Protein AF-A0A2N0ZVF9-F1 (afdb_monomer)

Sequence (257 aa):
MSIKIPLNIAKPTLGALSTGLLLMTMQTTSAQAAGQYYNCANATGCELVSSKHWTSNHTDTKYPVVLVHGANGFNRLFGVLDYFYGIPQALINGGSNVFATKTSAIHNSEFRGEQLLQQVKIISAISGSPKVNLLGHSQGGIDIRYVAAMPTSYCGQPADTEVNGIKYYSFSGVGQITNGLDPSDYLLATTGLAFAGEPNDGLVSSCSSRLGYVIRDNYKMNHLDSVNQVVGLTAWGQPNPKSLYTTQVNRLKNESL

Secondary structure (DSSP, 8-state):
-EEEP----PPPP-------------------PEEEEEEEEETTEEEEEEEEE-S--TT--SS-EEEE--TT--SEETTTEESSTTHHHHHHHTT--EEEE---SSS-HHHHHHHHHHHHHHHHHHH--SEEEEEE-THHHHHT-TT----SSTTPPPS-SEETTEE-EEEEE--S-S-TT-HHHHHHHHHHGGGTT--BSSSSBTGGG--SEEEEEEES--TTGGGTTTTT---TTSPPHHHHHHHHHHHHHHTT-

Foldseek 3Di:
DKDFDPDPDDPDDDDDDDDDDDPDDPPPDPPQAWAWEWEAADLPDTHTPDTGRAPALLLVAPAAEEEFEAAQADQDDPSQAGLLGCQSVLNRNNPHHYYYHDFDNDDDLVRSLVSVSSVQSRSCVVVVNRMHHYDYAHSRLVNVDPPFQDAPDQLHARPAQDDPNDGHEFEAAQALAAAPPAPNSVQLVVQVVVVVPARALSPGGLRRGHGRHYPYSHFNHHRSQLSCPPNNRGHPPGDRNSVVSSVVSSVNRVVND

Nearest PDB structures (foldseek):
  1ex9-assembly1_A  TM=9.779E-01  e=5.489E-23  Pseudomonas aeruginosa
  3w9u-assembly1_A  TM=9.331E-01  e=3.650E-14  Proteus mirabilis HI4320
  2es4-assembly2_B  TM=8.683E-01  e=1.942E-14  Burkholderia glumae
  2es4-assembly1_A  TM=8.813E-01  e=2.203E-14  Burkholderia glumae
  1tah-assembly4_C  TM=8.707E-01  e=4.274E-13  Burkholderia glumae

pLDDT: mean 83.84, std 18.14, range [32.81, 97.94]

Structure (mmCIF, N/CA/C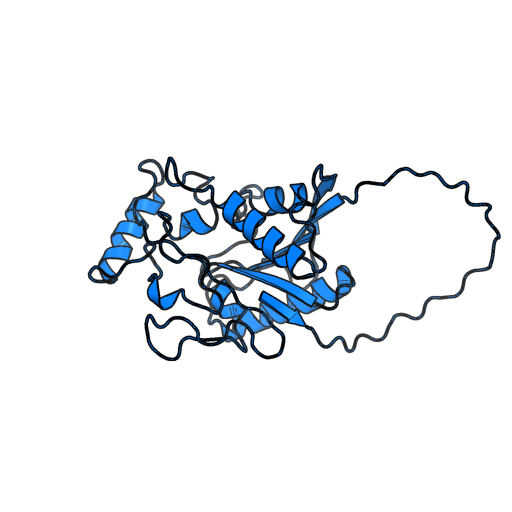/O backbone):
data_AF-A0A2N0ZVF9-F1
#
_entry.id   AF-A0A2N0ZVF9-F1
#
loop_
_atom_site.group_PDB
_atom_site.id
_atom_site.type_symbol
_atom_site.label_atom_id
_atom_site.label_alt_id
_atom_site.label_comp_id
_atom_site.label_asym_id
_atom_site.label_entity_id
_atom_site.label_seq_id
_atom_site.pdbx_PDB_ins_code
_atom_site.Cartn_x
_atom_site.Cartn_y
_atom_site.Cartn_z
_atom_site.occupancy
_atom_site.B_iso_or_equiv
_atom_site.auth_seq_id
_atom_site.auth_comp_id
_atom_site.auth_asym_id
_atom_site.auth_atom_id
_atom_site.pdbx_PDB_model_num
ATOM 1 N N . MET A 1 1 ? -5.974 -7.014 1.041 1.00 50.72 1 MET A N 1
ATOM 2 C CA . MET A 1 1 ? -6.262 -8.423 1.390 1.00 50.72 1 MET A CA 1
ATOM 3 C C . MET A 1 1 ? -6.929 -8.466 2.756 1.00 50.72 1 MET A C 1
ATOM 5 O O . MET A 1 1 ? -6.421 -7.776 3.621 1.00 50.72 1 MET A O 1
ATOM 9 N N . SER A 1 2 ? -8.026 -9.206 2.980 1.00 41.09 2 SER A N 1
ATOM 10 C CA . SER A 1 2 ? -8.667 -9.307 4.315 1.00 41.09 2 SER A CA 1
ATOM 11 C C . SER A 1 2 ? -8.534 -10.718 4.899 1.00 41.09 2 SER A C 1
ATOM 13 O O . SER A 1 2 ? -9.132 -11.650 4.367 1.00 41.09 2 SER A O 1
ATOM 15 N N . ILE A 1 3 ? -7.739 -10.902 5.962 1.00 53.03 3 ILE A N 1
ATOM 16 C CA . ILE A 1 3 ? -7.419 -12.232 6.528 1.00 53.03 3 ILE A CA 1
ATOM 17 C C . ILE A 1 3 ? -8.215 -12.491 7.807 1.00 53.03 3 ILE A C 1
ATOM 19 O O . ILE A 1 3 ? -8.216 -11.656 8.707 1.00 53.03 3 ILE A O 1
ATOM 23 N N . LYS A 1 4 ? -8.843 -13.673 7.923 1.00 41.47 4 LYS A N 1
ATOM 24 C CA . LYS A 1 4 ? -9.446 -14.171 9.173 1.00 41.47 4 LYS A CA 1
ATOM 25 C C . LYS A 1 4 ? -8.395 -14.860 10.038 1.00 41.47 4 LYS A C 1
ATOM 27 O O . LYS A 1 4 ? -7.777 -15.816 9.583 1.00 41.47 4 LYS A O 1
ATOM 32 N N . ILE A 1 5 ? -8.237 -14.424 11.287 1.00 43.72 5 ILE A N 1
ATOM 33 C CA . ILE A 1 5 ? -7.314 -15.058 12.235 1.00 43.72 5 ILE A CA 1
ATOM 34 C C . ILE A 1 5 ? -8.106 -16.022 13.128 1.00 43.72 5 ILE A C 1
ATOM 36 O O . ILE A 1 5 ? -9.089 -15.603 13.747 1.00 43.72 5 ILE A O 1
ATOM 40 N N . PRO A 1 6 ? -7.720 -17.305 13.236 1.00 36.81 6 PRO A N 1
ATOM 41 C CA . PRO A 1 6 ? -8.269 -18.182 14.261 1.00 36.81 6 PRO A CA 1
ATOM 42 C C . PRO A 1 6 ? -7.754 -17.724 15.635 1.00 36.81 6 PRO A C 1
ATOM 44 O O . PRO A 1 6 ? -6.606 -17.969 16.002 1.00 36.81 6 PRO A O 1
ATOM 47 N N . LEU A 1 7 ? -8.591 -17.011 16.387 1.00 40.41 7 LEU A N 1
ATOM 48 C CA . LEU A 1 7 ? -8.297 -16.609 17.761 1.00 40.41 7 LEU A CA 1
ATOM 49 C C . LEU A 1 7 ? -8.709 -17.738 18.717 1.00 40.41 7 LEU A C 1
ATOM 51 O O . LEU A 1 7 ? -9.886 -17.874 19.032 1.00 40.41 7 LEU A O 1
ATOM 55 N N . ASN A 1 8 ? -7.742 -18.510 19.220 1.00 37.88 8 ASN A N 1
ATOM 56 C CA . ASN A 1 8 ? -7.907 -19.319 20.438 1.00 37.88 8 ASN A CA 1
ATOM 57 C C . ASN A 1 8 ? -7.443 -18.504 21.656 1.00 37.88 8 ASN A C 1
ATOM 59 O O . ASN A 1 8 ? -6.546 -18.900 22.395 1.00 37.88 8 ASN A O 1
ATOM 63 N N . ILE A 1 9 ? -8.016 -17.313 21.831 1.00 43.97 9 ILE A N 1
ATOM 64 C CA . ILE A 1 9 ? -7.756 -16.482 23.007 1.00 43.97 9 ILE A CA 1
ATOM 65 C C . ILE A 1 9 ? -8.931 -16.683 23.957 1.00 43.97 9 ILE A C 1
ATOM 67 O O . ILE A 1 9 ? -10.063 -16.309 23.644 1.00 43.97 9 ILE A O 1
ATOM 71 N N . ALA A 1 10 ? -8.667 -17.313 25.102 1.00 36.69 10 ALA A N 1
ATOM 72 C CA . ALA A 1 10 ? -9.618 -17.372 26.201 1.00 36.69 10 ALA A CA 1
ATOM 73 C C . ALA A 1 10 ? -10.034 -15.937 26.547 1.00 36.69 10 ALA A C 1
ATOM 75 O O . ALA A 1 10 ? -9.189 -15.100 26.867 1.00 36.69 10 ALA A O 1
ATOM 76 N N . LYS A 1 11 ? -11.333 -15.639 26.428 1.00 33.41 11 LYS A N 1
ATOM 77 C CA . LYS A 1 11 ? -11.888 -14.350 26.848 1.00 33.41 11 LYS A CA 1
ATOM 78 C C . LYS A 1 11 ? -11.496 -14.132 28.315 1.00 33.41 11 LYS A C 1
ATOM 80 O O . LYS A 1 11 ? -11.824 -15.002 29.124 1.00 33.41 11 LYS A O 1
ATOM 85 N N . PRO A 1 12 ? -10.849 -13.017 28.693 1.00 32.81 12 PRO A N 1
ATOM 86 C CA . PRO A 1 12 ? -10.759 -12.672 30.100 1.00 32.81 12 PRO A CA 1
ATOM 87 C C . PRO A 1 12 ? -12.193 -12.513 30.617 1.00 32.81 12 PRO A C 1
ATOM 89 O O . PRO A 1 12 ? -13.000 -11.768 30.058 1.00 32.81 12 PRO A O 1
ATOM 92 N N . THR A 1 13 ? -12.540 -13.301 31.628 1.00 34.78 13 THR A N 1
ATOM 9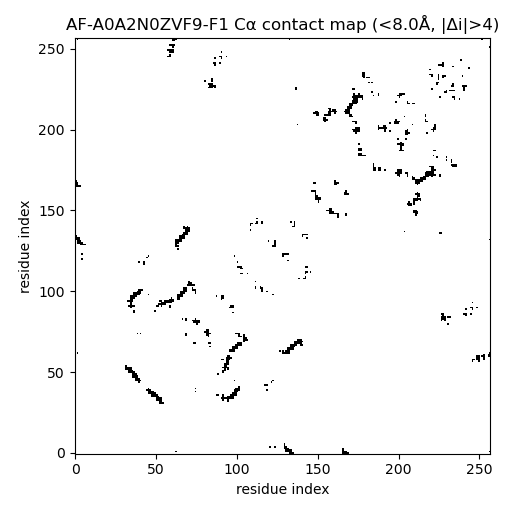3 C CA . THR A 1 13 ? -13.838 -13.255 32.297 1.00 34.78 13 THR A CA 1
ATOM 94 C C . THR A 1 13 ? -14.045 -11.862 32.879 1.00 34.78 13 THR A C 1
ATOM 96 O O . THR A 1 13 ? -13.277 -11.434 33.740 1.00 34.78 13 THR A O 1
ATOM 99 N N . LEU A 1 14 ? -15.077 -11.157 32.402 1.00 37.78 14 LEU A N 1
A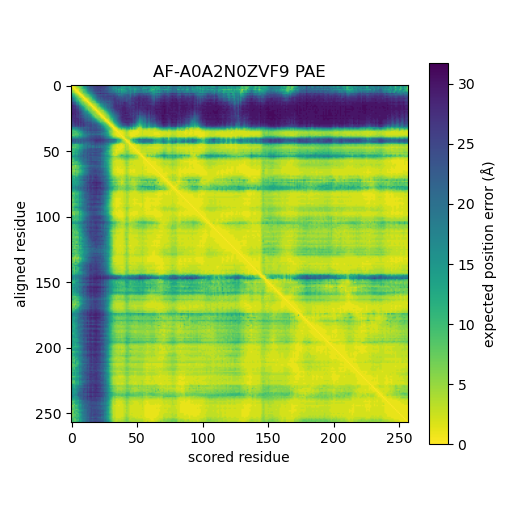TOM 100 C CA . LEU A 1 14 ? -15.564 -9.924 33.016 1.00 37.78 14 LEU A CA 1
ATOM 101 C C . LEU A 1 14 ? -15.922 -10.215 34.480 1.00 37.78 14 LEU A C 1
ATOM 103 O O . LEU A 1 14 ? -16.848 -10.979 34.754 1.00 37.78 14 LEU A O 1
ATOM 107 N N . GLY A 1 15 ? -15.201 -9.592 35.410 1.00 32.91 15 GLY A N 1
ATOM 108 C CA . GLY A 1 15 ? -15.635 -9.487 36.798 1.00 32.91 15 GLY A CA 1
ATOM 109 C C . GLY A 1 15 ? -16.907 -8.645 36.863 1.00 32.91 15 GLY A C 1
ATOM 110 O O . GLY A 1 15 ? -16.940 -7.520 36.368 1.00 32.91 15 GLY A O 1
ATOM 111 N N . ALA A 1 16 ? -17.965 -9.216 37.433 1.00 40.19 16 ALA A N 1
ATOM 112 C CA . ALA A 1 16 ? -19.239 -8.551 37.647 1.00 40.19 16 ALA A CA 1
ATOM 113 C C . ALA A 1 16 ? -19.080 -7.360 38.609 1.00 40.19 16 ALA A C 1
ATOM 115 O O . ALA A 1 16 ? -18.591 -7.530 39.724 1.00 40.19 16 ALA A O 1
ATOM 116 N N . LEU A 1 17 ? -19.548 -6.176 38.203 1.00 34.53 17 LEU A N 1
ATOM 117 C CA . LEU A 1 17 ? -19.750 -5.028 39.087 1.00 34.53 17 LEU A CA 1
ATOM 118 C C . LEU A 1 17 ? -21.174 -4.483 38.903 1.00 34.53 17 LEU A C 1
ATOM 120 O O . LEU A 1 17 ? -21.552 -4.006 37.839 1.00 34.53 17 LEU A O 1
ATOM 124 N N . SER A 1 18 ? -21.936 -4.675 39.981 1.00 33.47 18 SER A N 1
ATOM 125 C CA . SER A 1 18 ? -23.202 -4.079 40.430 1.00 33.47 18 SER A CA 1
ATOM 126 C C . SER A 1 18 ? -24.000 -3.161 39.492 1.00 33.47 18 SER A C 1
ATOM 128 O O . SER A 1 18 ? -23.555 -2.095 39.074 1.00 33.47 18 SER A O 1
ATOM 130 N N . THR A 1 19 ? -25.273 -3.525 39.335 1.00 40.06 19 THR A N 1
ATOM 131 C CA . THR A 1 19 ? -26.395 -2.725 38.833 1.00 40.06 19 THR A CA 1
ATOM 132 C C . THR A 1 19 ? -26.585 -1.412 39.603 1.00 40.06 19 THR A C 1
ATOM 134 O O . THR A 1 19 ? -27.057 -1.421 40.740 1.00 40.06 19 THR A O 1
ATOM 137 N N . GLY A 1 20 ? -26.292 -0.285 38.953 1.00 34.59 20 GLY A N 1
ATOM 138 C CA . GLY A 1 20 ? -26.794 1.043 39.303 1.00 34.59 20 GLY A CA 1
ATOM 139 C C . GLY A 1 20 ? -27.608 1.587 38.130 1.00 34.59 20 GLY A C 1
ATOM 140 O O . GLY A 1 20 ? -27.080 1.749 37.033 1.00 34.59 20 GLY A O 1
ATOM 141 N N . LEU A 1 21 ? -28.905 1.812 38.340 1.00 42.03 21 LEU A N 1
ATOM 142 C CA . LEU A 1 21 ? -29.819 2.346 37.333 1.00 42.03 21 LEU A CA 1
ATOM 143 C C . LEU A 1 21 ? -29.521 3.842 37.129 1.00 42.03 21 LEU A C 1
ATOM 145 O O . LEU A 1 21 ? -30.006 4.685 37.878 1.00 42.03 21 LEU A O 1
ATOM 149 N N . LEU A 1 22 ? -28.685 4.165 36.141 1.00 37.03 22 LEU A N 1
ATOM 150 C CA . LEU A 1 22 ? -28.412 5.539 35.724 1.00 37.03 22 LEU A CA 1
ATOM 151 C C . LEU A 1 22 ? -29.413 5.924 34.624 1.00 37.03 22 LEU A C 1
ATOM 153 O O . LEU A 1 22 ? -29.411 5.325 33.548 1.00 37.03 22 LEU A O 1
ATOM 157 N N . LEU A 1 23 ? -30.273 6.913 34.888 1.00 40.28 23 LEU A N 1
ATOM 158 C CA . LEU A 1 23 ? -31.087 7.562 33.856 1.00 40.28 23 LEU A CA 1
ATOM 159 C C . LEU A 1 23 ? -30.145 8.171 32.802 1.00 40.28 23 LEU A C 1
ATOM 161 O O . LEU A 1 23 ? -29.542 9.218 33.033 1.00 40.28 23 LEU A O 1
ATOM 165 N N . MET A 1 24 ? -30.008 7.514 31.649 1.00 38.66 24 MET A N 1
ATOM 166 C CA . MET A 1 24 ? -29.303 8.068 30.495 1.00 38.66 24 MET A CA 1
ATOM 167 C C . MET A 1 24 ? -30.196 9.107 29.821 1.00 38.66 24 MET A C 1
ATOM 169 O O . MET A 1 24 ? -31.149 8.777 29.116 1.00 38.66 24 MET A O 1
ATOM 173 N N . THR A 1 25 ? -29.874 10.381 30.018 1.00 42.38 25 THR A N 1
ATOM 174 C CA . THR A 1 25 ? -30.289 11.427 29.089 1.00 42.38 25 THR A CA 1
ATOM 175 C C . THR A 1 25 ? -29.654 11.119 27.731 1.00 42.38 25 THR A C 1
ATOM 177 O O . THR A 1 25 ? -28.438 10.972 27.615 1.00 42.38 25 THR A O 1
ATOM 180 N N . MET A 1 26 ? -30.479 10.960 26.692 1.00 43.62 26 MET A N 1
ATOM 181 C CA . MET A 1 26 ? -30.011 10.793 25.316 1.00 43.62 26 MET A CA 1
ATOM 182 C C . MET A 1 26 ? -29.347 12.092 24.847 1.00 43.62 26 MET A C 1
ATOM 184 O O . MET A 1 26 ? -29.992 12.967 24.276 1.00 43.62 26 MET A O 1
ATOM 188 N N . GLN A 1 27 ? -28.048 12.233 25.096 1.00 37.34 27 GLN A N 1
ATOM 189 C CA . GLN A 1 27 ? -27.224 13.210 24.399 1.00 37.34 27 GLN A CA 1
ATOM 190 C C . GLN A 1 27 ? -26.898 12.644 23.016 1.00 37.34 27 GLN A C 1
ATOM 192 O O . GLN A 1 27 ? -26.008 11.815 22.848 1.00 37.34 27 GLN A O 1
ATOM 197 N N . THR A 1 28 ? -27.649 13.082 22.007 1.00 41.12 28 THR A N 1
ATOM 198 C CA . THR A 1 28 ? -27.340 12.856 20.593 1.00 41.12 28 THR A CA 1
ATOM 199 C C . THR A 1 28 ? -26.211 13.791 20.163 1.00 41.12 28 THR A C 1
ATOM 201 O O . THR A 1 28 ? -26.417 14.733 19.401 1.00 41.12 28 THR A O 1
ATOM 204 N N . THR A 1 29 ? -25.004 13.561 20.665 1.00 41.56 29 THR A N 1
ATOM 205 C CA . THR A 1 29 ? -23.789 14.043 20.014 1.00 41.56 29 THR A CA 1
ATOM 206 C C . THR A 1 29 ? -23.117 12.818 19.423 1.00 41.56 29 THR A C 1
ATOM 208 O O . THR A 1 29 ? -22.639 11.933 20.126 1.00 41.56 29 THR A O 1
ATOM 211 N N . SER A 1 30 ? -23.148 12.708 18.097 1.00 45.59 30 SER A N 1
ATOM 212 C CA . SER A 1 30 ? -22.316 11.756 17.373 1.00 45.59 30 SER A CA 1
ATOM 213 C C . SER A 1 30 ? -20.862 12.082 17.711 1.00 45.59 30 SER A C 1
ATOM 215 O O . SER A 1 30 ? -20.288 12.985 17.108 1.00 45.59 30 SER A O 1
ATOM 217 N N . ALA A 1 31 ? -20.278 11.422 18.711 1.00 46.03 31 ALA A N 1
ATOM 218 C CA . ALA A 1 31 ? -18.848 11.501 18.948 1.00 46.03 31 ALA A CA 1
ATOM 219 C C . ALA A 1 31 ? -18.179 10.973 17.676 1.00 46.03 31 ALA A C 1
ATOM 221 O O . ALA A 1 31 ? -18.244 9.774 17.400 1.00 46.03 31 ALA A O 1
ATOM 222 N N . GLN A 1 32 ? -17.623 11.860 16.844 1.00 56.91 32 GLN A N 1
ATOM 223 C CA . GLN A 1 32 ? -16.832 11.426 15.699 1.00 56.91 32 GLN A CA 1
ATOM 224 C C . GLN A 1 32 ? -15.685 10.582 16.254 1.00 56.91 32 GLN A C 1
ATOM 226 O O . GLN A 1 32 ? -14.809 11.107 16.951 1.00 56.91 32 GLN A O 1
ATOM 231 N N . ALA A 1 33 ? -15.728 9.272 15.995 1.00 69.31 33 ALA A N 1
ATOM 232 C CA . ALA A 1 33 ? -14.658 8.361 16.370 1.00 69.31 33 ALA A CA 1
ATOM 233 C C . ALA A 1 33 ? -13.329 8.918 15.836 1.00 69.31 33 ALA A C 1
ATOM 235 O O . ALA A 1 33 ? -13.296 9.574 14.798 1.00 69.31 33 ALA A O 1
ATOM 236 N N . ALA A 1 34 ? -12.227 8.738 16.556 1.00 81.31 34 ALA A N 1
ATOM 237 C CA . ALA A 1 34 ? -10.926 9.141 16.038 1.00 81.31 34 ALA A CA 1
ATOM 238 C C . ALA A 1 34 ? -10.359 8.013 15.172 1.00 81.31 34 ALA A C 1
ATOM 240 O O . ALA A 1 34 ? -10.396 6.854 15.579 1.00 81.31 34 ALA A O 1
ATOM 241 N N . GLY A 1 35 ? -9.815 8.350 14.003 1.00 91.25 35 GLY A N 1
ATOM 242 C CA . GLY A 1 35 ? -8.949 7.442 13.262 1.00 91.25 35 GLY A CA 1
ATOM 243 C C . GLY A 1 35 ? -7.589 7.412 13.951 1.00 91.25 35 GLY A C 1
ATOM 244 O O . GLY A 1 35 ? -7.046 8.466 14.305 1.00 91.25 35 GLY A O 1
ATOM 245 N N . GLN A 1 36 ? -7.047 6.219 14.173 1.00 95.38 36 GLN A N 1
ATOM 246 C CA . GLN A 1 36 ? -5.818 6.030 14.941 1.00 95.38 36 GLN A CA 1
ATOM 247 C C . GLN A 1 36 ? -4.729 5.396 14.082 1.00 95.38 36 GLN A C 1
ATOM 249 O O . GLN A 1 36 ? -4.985 4.449 13.344 1.00 95.38 36 GLN A O 1
ATOM 254 N N . TYR A 1 37 ? -3.505 5.910 14.183 1.00 95.38 37 TYR A N 1
ATOM 255 C CA . TYR A 1 37 ? -2.322 5.347 13.543 1.00 95.38 37 TYR A CA 1
ATOM 256 C C . TYR A 1 37 ? -1.362 4.822 14.604 1.00 95.38 37 TYR A C 1
ATOM 258 O O . TYR A 1 37 ? -0.899 5.578 15.461 1.00 95.38 37 TYR A O 1
ATOM 266 N N . TYR A 1 38 ? -1.032 3.541 14.494 1.00 94.44 38 TYR A N 1
ATOM 267 C CA . TYR A 1 38 ? -0.114 2.834 15.362 1.00 94.44 38 TYR A CA 1
ATOM 268 C C . TYR A 1 38 ? 1.144 2.387 14.622 1.00 94.44 38 TYR A C 1
ATOM 270 O O . TYR A 1 38 ? 1.089 1.913 13.486 1.00 94.44 38 TYR A O 1
ATOM 278 N N . ASN A 1 39 ? 2.274 2.460 15.313 1.00 92.56 39 ASN A N 1
ATOM 279 C CA . ASN A 1 39 ? 3.541 1.897 14.881 1.00 92.56 39 ASN A CA 1
ATOM 280 C C . ASN A 1 39 ? 3.832 0.625 15.688 1.00 92.56 39 ASN A C 1
ATOM 282 O O . ASN A 1 39 ? 4.034 0.685 16.899 1.00 92.56 39 ASN A O 1
ATOM 286 N N . CYS A 1 40 ? 3.854 -0.522 15.015 1.00 89.62 40 CYS A N 1
ATOM 287 C CA . CYS A 1 40 ? 4.187 -1.821 15.587 1.00 89.62 40 CYS A CA 1
ATOM 288 C C . CYS A 1 40 ? 5.629 -2.160 15.183 1.00 89.62 40 CYS A C 1
ATOM 290 O O . CYS A 1 40 ? 5.874 -2.782 14.149 1.00 8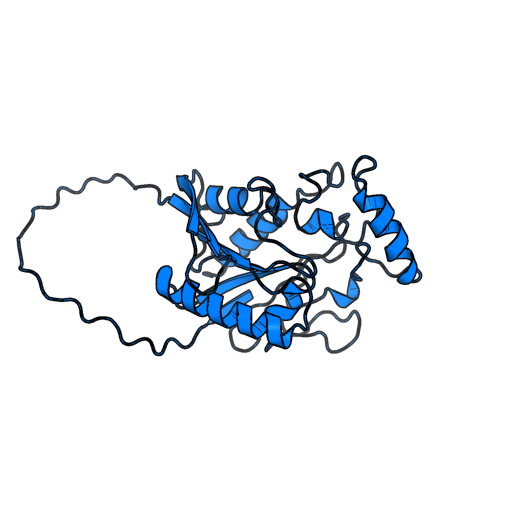9.62 40 CYS A O 1
ATOM 292 N N . ALA A 1 41 ? 6.598 -1.657 15.949 1.00 74.25 41 ALA A N 1
ATOM 293 C CA . ALA A 1 41 ? 8.024 -1.805 15.646 1.00 74.25 41 ALA A CA 1
ATOM 294 C C . ALA A 1 41 ? 8.705 -2.963 16.399 1.00 74.25 41 ALA A C 1
ATOM 296 O O . ALA A 1 41 ? 9.869 -3.260 16.131 1.00 74.25 41 ALA A O 1
ATOM 297 N N . ASN A 1 42 ? 8.015 -3.610 17.342 1.00 58.25 42 ASN A N 1
ATOM 298 C CA . ASN A 1 42 ? 8.577 -4.646 18.204 1.00 58.25 42 ASN A CA 1
ATOM 299 C C . ASN A 1 42 ? 7.549 -5.747 18.525 1.00 58.25 42 ASN A C 1
ATOM 301 O O . ASN A 1 42 ? 6.343 -5.576 18.373 1.00 58.25 42 ASN A O 1
ATOM 305 N N . ALA A 1 43 ? 8.042 -6.904 18.977 1.00 50.12 43 ALA A N 1
ATOM 306 C CA . ALA A 1 43 ? 7.213 -8.053 19.360 1.00 50.12 43 ALA A CA 1
ATOM 307 C C . ALA A 1 43 ? 6.330 -7.792 20.600 1.00 50.12 43 ALA A C 1
ATOM 309 O O . ALA A 1 43 ? 5.492 -8.621 20.944 1.00 50.12 43 ALA A O 1
ATOM 310 N N . THR A 1 44 ? 6.533 -6.662 21.285 1.00 53.25 44 THR A N 1
ATOM 311 C CA . THR A 1 44 ? 5.936 -6.341 22.587 1.00 53.25 44 THR A CA 1
ATOM 312 C C . THR A 1 44 ? 4.800 -5.324 22.527 1.00 53.25 44 THR A C 1
ATOM 314 O O . THR A 1 44 ? 4.138 -5.131 23.544 1.00 53.25 44 THR A O 1
ATOM 317 N N . GLY A 1 45 ? 4.523 -4.685 21.384 1.00 76.69 45 GLY A N 1
ATOM 318 C CA . GLY A 1 45 ? 3.352 -3.816 21.282 1.00 76.69 45 GLY A CA 1
ATOM 319 C C . GLY A 1 45 ? 3.289 -2.921 20.050 1.00 76.69 45 GLY A C 1
ATOM 320 O O . GLY A 1 45 ? 4.190 -2.866 19.218 1.00 76.69 45 GLY A O 1
ATOM 321 N N . CYS A 1 46 ? 2.172 -2.210 19.949 1.00 90.38 46 CYS A N 1
ATOM 322 C CA . CYS A 1 46 ? 1.946 -1.163 18.965 1.00 90.38 46 CYS A CA 1
ATOM 323 C C . CYS A 1 46 ? 1.762 0.160 19.710 1.00 90.38 46 CYS A C 1
ATOM 325 O O . CYS A 1 46 ? 0.929 0.252 20.612 1.00 90.38 46 CYS A O 1
ATOM 327 N N . GLU A 1 47 ? 2.517 1.184 19.330 1.00 90.69 47 GLU A N 1
ATOM 328 C CA . GLU A 1 47 ? 2.465 2.503 19.962 1.00 90.69 47 GLU A CA 1
ATOM 329 C C . GLU A 1 47 ? 1.599 3.453 19.140 1.00 90.69 47 GLU A C 1
ATOM 331 O O . GLU A 1 47 ? 1.718 3.506 17.914 1.00 90.69 47 GLU A O 1
ATOM 336 N N . LEU A 1 48 ? 0.723 4.211 19.803 1.00 91.81 48 LEU A N 1
ATOM 337 C CA . LEU A 1 48 ? -0.089 5.229 19.142 1.00 91.81 48 LEU A CA 1
ATOM 338 C C . LEU A 1 48 ? 0.815 6.381 18.682 1.00 91.81 48 LEU A C 1
ATOM 340 O O . LEU A 1 48 ? 1.410 7.078 19.497 1.00 91.81 48 LEU A O 1
ATOM 344 N N . VAL A 1 49 ? 0.881 6.603 17.372 1.00 91.69 49 VAL A N 1
ATOM 345 C CA . VAL A 1 49 ? 1.657 7.691 16.757 1.00 91.69 49 VAL A CA 1
ATOM 346 C C . VAL A 1 49 ? 0.796 8.926 16.539 1.00 91.69 49 VAL A C 1
ATOM 348 O O . VAL A 1 49 ? 1.260 10.054 16.685 1.00 91.69 49 VAL A O 1
ATOM 351 N N . SER A 1 50 ? -0.455 8.727 16.127 1.00 91.38 50 SER A N 1
ATOM 352 C CA . SER A 1 50 ? -1.379 9.818 15.842 1.00 91.38 50 SER A CA 1
ATOM 353 C C . SER A 1 50 ? -2.815 9.366 16.059 1.00 91.38 50 SER A C 1
ATOM 355 O O . SER A 1 50 ? -3.176 8.239 15.732 1.00 91.38 50 SER A O 1
ATOM 357 N N . SER A 1 51 ? -3.633 10.261 16.596 1.00 93.00 51 SER A N 1
ATOM 358 C CA . SER A 1 51 ? -5.076 10.098 16.721 1.00 93.00 51 SER A CA 1
ATOM 359 C C . SER A 1 51 ? -5.721 11.367 16.197 1.00 93.00 51 SER A C 1
ATOM 361 O O . SER A 1 51 ? -5.308 12.468 16.572 1.00 93.00 51 SER A O 1
ATOM 363 N N . LYS A 1 52 ? -6.695 11.232 15.301 1.00 90.62 52 LYS A N 1
ATOM 364 C CA 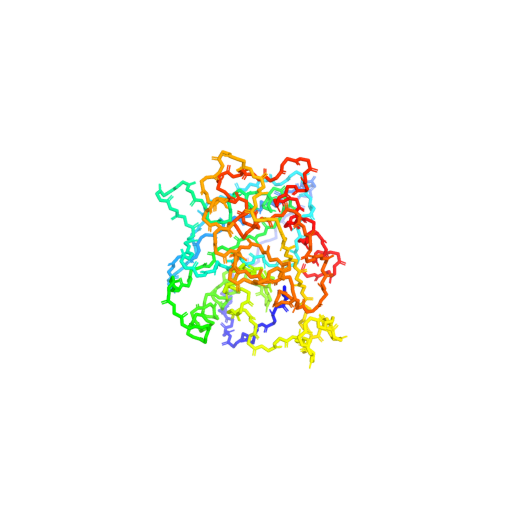. LYS A 1 52 ? -7.341 12.381 14.677 1.00 90.62 52 LYS A CA 1
ATOM 365 C C . LY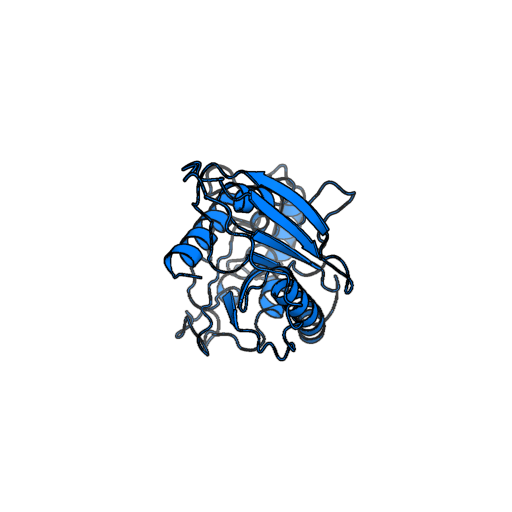S A 1 52 ? -8.831 12.146 14.518 1.00 90.62 52 LYS A C 1
ATOM 367 O O . LYS A 1 52 ? -9.247 11.143 13.946 1.00 90.62 52 LYS A O 1
ATOM 372 N N . HIS A 1 53 ? -9.632 13.103 14.980 1.00 89.38 53 HIS A N 1
ATOM 373 C CA . HIS A 1 53 ? -11.046 13.151 14.627 1.00 89.38 53 HIS A CA 1
ATOM 374 C C . HIS A 1 53 ? -11.163 13.334 13.117 1.00 89.38 53 HIS A C 1
ATOM 376 O O . HIS A 1 53 ? -10.627 14.293 12.550 1.00 89.38 53 HIS A O 1
ATOM 382 N N . TRP A 1 54 ? -11.811 12.380 12.461 1.00 83.44 54 TRP A N 1
ATOM 383 C CA . TRP A 1 54 ? -11.994 12.419 11.023 1.00 83.44 54 TRP A CA 1
ATOM 384 C C . TRP A 1 54 ? -13.199 13.281 10.659 1.00 83.44 54 TRP A C 1
ATOM 386 O O . TRP A 1 54 ? -14.197 13.347 11.373 1.00 83.44 54 TRP A O 1
ATOM 396 N N . THR A 1 55 ? -13.092 13.961 9.523 1.00 78.62 55 THR A N 1
ATOM 397 C CA . THR A 1 55 ? -14.153 14.818 8.970 1.00 78.62 55 THR A CA 1
ATOM 398 C C . THR A 1 55 ? -14.969 14.101 7.896 1.00 78.62 55 THR A C 1
ATOM 400 O O . THR A 1 55 ? -15.964 14.629 7.409 1.00 78.62 55 THR A O 1
ATOM 403 N N . SER A 1 56 ? -14.545 12.895 7.519 1.00 86.56 56 SER A N 1
ATOM 404 C CA . SER A 1 56 ? -15.194 12.017 6.556 1.00 86.56 56 SER A CA 1
ATOM 405 C C . SER A 1 56 ? -14.982 10.566 6.967 1.00 86.56 56 SER A C 1
ATOM 407 O O . SER A 1 56 ? -13.926 10.234 7.492 1.00 86.56 56 SER A O 1
ATOM 409 N N . ASN A 1 57 ? -15.952 9.700 6.678 1.00 92.44 57 ASN A N 1
ATOM 410 C CA . ASN A 1 57 ? -15.837 8.256 6.879 1.00 92.44 57 ASN A CA 1
ATOM 411 C C . ASN A 1 57 ? -15.311 7.536 5.620 1.00 92.44 57 ASN A C 1
ATOM 413 O O . ASN A 1 57 ? -15.563 6.346 5.436 1.00 92.44 57 ASN A O 1
ATOM 417 N N . HIS A 1 58 ? -14.663 8.247 4.691 1.00 95.62 58 HIS A N 1
ATOM 418 C CA . HIS A 1 58 ? -14.287 7.716 3.376 1.00 95.62 58 HIS A CA 1
ATOM 419 C C . HIS A 1 58 ? -13.460 6.422 3.446 1.00 95.62 58 HIS A C 1
ATOM 421 O O . HIS A 1 58 ? -13.617 5.554 2.592 1.00 95.62 58 HIS A O 1
ATOM 427 N N . THR A 1 59 ? -12.631 6.257 4.470 1.00 96.75 59 THR A N 1
ATOM 428 C CA . THR A 1 59 ? -11.768 5.086 4.669 1.00 96.75 59 THR A CA 1
ATOM 429 C C . THR A 1 59 ? -12.099 4.325 5.960 1.00 96.75 59 THR A C 1
ATOM 431 O O . THR A 1 59 ? -11.310 3.496 6.405 1.00 96.75 59 THR A O 1
ATOM 434 N N . ASP A 1 60 ? -13.264 4.572 6.559 1.00 95.62 60 ASP A N 1
ATOM 435 C CA . ASP A 1 60 ? -13.768 3.881 7.752 1.00 95.62 60 ASP A CA 1
ATOM 436 C C . ASP A 1 60 ? -14.159 2.429 7.423 1.00 95.62 60 ASP A C 1
ATOM 438 O O . ASP A 1 60 ? -15.292 2.141 7.027 1.00 95.62 60 ASP A O 1
ATOM 442 N N . THR A 1 61 ? -13.176 1.529 7.477 1.00 95.75 61 THR A N 1
ATOM 443 C CA . THR A 1 61 ? -13.320 0.092 7.215 1.00 95.75 61 THR A CA 1
ATOM 444 C C . THR A 1 61 ? -13.742 -0.671 8.462 1.00 95.75 61 THR A C 1
ATOM 446 O O . THR A 1 61 ? -13.385 -0.320 9.585 1.00 95.75 61 THR A O 1
ATOM 449 N N . LYS A 1 62 ? -14.435 -1.796 8.264 1.00 95.69 62 LYS A N 1
ATOM 450 C CA . LYS A 1 62 ? -14.855 -2.688 9.355 1.00 95.69 62 LYS A CA 1
ATOM 451 C C . LYS A 1 62 ? -13.660 -3.309 10.080 1.00 95.69 62 LYS A C 1
ATOM 453 O O . LYS A 1 62 ? -13.705 -3.522 11.293 1.00 95.69 62 LYS A O 1
ATOM 458 N N . TYR A 1 63 ? -12.610 -3.643 9.336 1.00 96.06 63 TYR A N 1
ATOM 459 C CA . TYR A 1 63 ? -11.377 -4.218 9.853 1.00 96.06 63 TYR A CA 1
ATOM 460 C C . TYR A 1 63 ? -10.222 -3.211 9.750 1.00 96.06 63 TYR A C 1
ATOM 462 O O . TYR A 1 63 ? -10.167 -2.425 8.796 1.00 96.06 63 TYR A O 1
ATOM 470 N N . PRO A 1 64 ? -9.278 -3.212 10.711 1.00 96.69 64 PRO A N 1
ATOM 471 C CA . PRO A 1 64 ? -8.157 -2.282 10.704 1.00 96.69 64 PRO A CA 1
ATOM 472 C C . PRO A 1 64 ? -7.263 -2.497 9.482 1.00 96.69 64 PRO A C 1
ATOM 474 O O . PRO A 1 64 ? -7.084 -3.622 9.008 1.00 96.69 64 PRO A O 1
ATOM 477 N N . VAL A 1 65 ? -6.676 -1.409 8.994 1.00 97.69 65 VAL A N 1
ATOM 478 C CA . VAL A 1 65 ? -5.713 -1.411 7.893 1.00 97.69 65 VAL A CA 1
ATOM 479 C C . VAL A 1 65 ? -4.317 -1.663 8.451 1.00 97.69 65 VAL A C 1
ATOM 481 O O . VAL A 1 65 ? -3.878 -0.986 9.375 1.00 97.69 65 VAL A O 1
ATOM 484 N N . VAL A 1 66 ? -3.598 -2.625 7.883 1.00 96.25 66 VAL A N 1
ATOM 485 C CA . VAL A 1 66 ? -2.249 -3.011 8.302 1.00 96.25 66 VAL A CA 1
ATOM 486 C C . VAL A 1 66 ? -1.291 -2.826 7.128 1.00 96.25 66 VAL A C 1
ATOM 488 O O . VAL A 1 66 ? -1.434 -3.470 6.089 1.00 96.25 66 VAL A O 1
ATOM 491 N N . LEU A 1 67 ? -0.329 -1.922 7.292 1.00 96.88 67 LEU A N 1
ATOM 492 C CA . LEU A 1 67 ? 0.674 -1.561 6.298 1.00 96.88 67 LEU A CA 1
ATOM 493 C C . LEU A 1 67 ? 1.944 -2.393 6.501 1.00 96.88 67 LEU A C 1
ATOM 495 O O . LEU A 1 67 ? 2.518 -2.409 7.595 1.00 96.88 67 LEU A O 1
ATOM 499 N N . VAL A 1 68 ? 2.396 -3.049 5.432 1.00 94.44 68 VAL A N 1
ATOM 500 C CA . VAL A 1 68 ? 3.534 -3.979 5.447 1.00 94.44 68 VAL A CA 1
ATOM 501 C C . VAL A 1 68 ? 4.601 -3.504 4.462 1.00 94.44 68 VAL A C 1
ATOM 503 O O . VAL A 1 68 ? 4.386 -3.491 3.248 1.00 94.44 68 VAL A O 1
ATOM 506 N N . HIS A 1 69 ? 5.753 -3.079 4.981 1.00 94.62 69 HIS A N 1
ATOM 507 C CA . HIS A 1 69 ? 6.843 -2.537 4.167 1.00 94.62 69 HIS A CA 1
ATOM 508 C C . HIS A 1 69 ? 7.601 -3.625 3.383 1.00 94.62 69 HIS A C 1
ATOM 510 O O . HIS A 1 69 ? 7.600 -4.801 3.744 1.00 94.62 69 HIS A O 1
ATOM 516 N N . GLY A 1 70 ? 8.333 -3.215 2.347 1.00 92.00 70 GLY A N 1
ATOM 517 C CA . GLY A 1 70 ? 9.154 -4.093 1.509 1.00 92.00 70 GLY A CA 1
ATOM 518 C C . GLY A 1 70 ? 10.547 -4.419 2.055 1.00 92.00 70 GLY A C 1
ATOM 519 O O . GLY A 1 70 ? 10.828 -4.271 3.254 1.00 92.00 70 GLY A O 1
ATOM 520 N N . ALA A 1 71 ? 11.425 -4.859 1.151 1.00 89.75 71 ALA A N 1
ATOM 521 C CA . ALA A 1 71 ? 12.857 -5.006 1.400 1.00 89.75 71 ALA A CA 1
ATOM 522 C C . ALA A 1 71 ? 13.470 -3.647 1.776 1.00 89.75 71 ALA A C 1
ATOM 524 O O . ALA A 1 71 ? 13.002 -2.603 1.320 1.00 89.75 71 ALA A O 1
ATOM 525 N N . ASN A 1 72 ? 14.477 -3.651 2.651 1.00 88.81 72 ASN A N 1
ATOM 526 C CA . ASN A 1 72 ? 15.078 -2.451 3.253 1.00 88.81 72 ASN A CA 1
ATOM 527 C C . ASN A 1 72 ? 14.074 -1.521 3.959 1.00 88.81 72 ASN A C 1
ATOM 529 O O . ASN A 1 72 ? 14.381 -0.367 4.256 1.00 88.81 72 ASN A O 1
ATOM 533 N N . GLY A 1 73 ? 12.861 -2.005 4.231 1.00 83.50 73 GLY A N 1
ATOM 534 C CA . GLY A 1 73 ? 11.807 -1.172 4.775 1.00 83.50 73 GLY A CA 1
ATOM 535 C C . GLY A 1 73 ? 12.002 -0.849 6.251 1.00 83.50 73 GLY A C 1
ATOM 536 O O . GLY A 1 73 ? 12.719 -1.514 7.004 1.00 83.50 73 GLY A O 1
ATOM 537 N N . PHE A 1 74 ? 11.333 0.212 6.664 1.00 87.94 74 PHE A N 1
ATOM 538 C CA . PHE A 1 74 ? 11.340 0.785 8.000 1.00 87.94 74 PHE A CA 1
ATOM 539 C C . PHE A 1 74 ? 9.921 1.236 8.335 1.00 87.94 74 PHE A C 1
ATOM 541 O O . PHE A 1 74 ? 9.078 1.308 7.451 1.00 87.94 74 PHE A O 1
ATOM 548 N N . ASN A 1 75 ? 9.642 1.538 9.601 1.00 83.31 75 ASN A N 1
ATOM 549 C CA . ASN A 1 75 ? 8.368 2.178 9.940 1.00 83.31 75 ASN A CA 1
ATOM 550 C C . ASN A 1 75 ? 8.546 3.691 9.870 1.00 83.31 75 ASN A C 1
ATOM 552 O O . ASN A 1 75 ? 7.802 4.376 9.174 1.00 83.31 75 ASN A O 1
ATOM 556 N N . ARG A 1 76 ? 9.604 4.185 10.521 1.00 84.62 76 ARG A N 1
ATOM 557 C CA . ARG A 1 76 ? 9.950 5.599 10.587 1.00 84.62 76 ARG A CA 1
ATOM 558 C C . ARG A 1 76 ? 11.462 5.788 10.695 1.00 84.62 76 ARG A C 1
ATOM 560 O O . ARG A 1 76 ? 12.097 5.151 11.532 1.00 84.62 76 ARG A O 1
ATOM 567 N N . LEU A 1 77 ? 12.025 6.657 9.862 1.00 83.62 77 LEU A N 1
ATOM 568 C CA . LEU A 1 77 ? 13.438 7.029 9.853 1.00 83.62 77 LEU A CA 1
ATOM 569 C C . LEU A 1 77 ? 13.623 8.395 10.532 1.00 83.62 77 LEU A C 1
ATOM 571 O O . LEU A 1 77 ? 12.823 9.311 10.326 1.00 83.62 77 LEU A O 1
ATOM 575 N N . PHE A 1 78 ? 14.647 8.510 11.385 1.00 80.25 78 PHE A N 1
ATOM 576 C CA . PHE A 1 78 ? 14.969 9.718 12.169 1.00 80.25 78 PHE A CA 1
ATOM 577 C C . PHE A 1 78 ? 13.790 10.311 12.968 1.00 80.25 78 PHE A C 1
ATOM 579 O O . PHE A 1 78 ? 13.752 11.505 13.238 1.00 80.25 78 PHE A O 1
ATOM 586 N N . GLY A 1 79 ? 12.791 9.493 13.319 1.00 76.81 79 GLY A N 1
ATOM 587 C CA . GLY A 1 79 ? 11.604 9.941 14.057 1.00 76.81 79 GLY A CA 1
ATOM 588 C C . GLY A 1 79 ? 10.608 10.793 13.256 1.00 76.81 79 GLY A C 1
ATOM 589 O O . GLY A 1 79 ? 9.571 11.160 13.807 1.00 76.81 79 GLY A O 1
ATOM 590 N N . VAL A 1 80 ? 10.859 11.069 11.972 1.00 78.75 80 VAL A N 1
ATOM 591 C CA . VAL A 1 80 ? 10.047 12.015 11.179 1.00 78.75 80 VAL A CA 1
ATOM 592 C C . VAL A 1 80 ? 9.601 11.484 9.819 1.00 78.75 80 VAL A C 1
ATOM 594 O O . VAL A 1 80 ? 8.574 11.924 9.308 1.00 78.75 80 VAL A O 1
ATOM 597 N N . LEU A 1 81 ? 10.335 10.537 9.230 1.00 85.25 81 LEU A N 1
ATOM 598 C CA . LEU A 1 81 ? 10.082 10.078 7.866 1.00 85.25 81 LEU A CA 1
ATOM 599 C C . LEU A 1 81 ? 9.461 8.681 7.864 1.00 85.25 81 LEU A C 1
ATOM 601 O O . LEU A 1 81 ? 10.157 7.691 8.074 1.00 85.25 81 LEU A O 1
ATOM 605 N N . ASP A 1 82 ? 8.154 8.598 7.623 1.00 91.81 82 ASP A N 1
ATOM 606 C CA . ASP A 1 82 ? 7.447 7.320 7.479 1.00 91.81 82 ASP A CA 1
ATOM 607 C C . ASP A 1 82 ? 7.789 6.644 6.140 1.00 91.81 82 ASP A C 1
ATOM 609 O O . ASP A 1 82 ? 7.921 7.323 5.123 1.00 91.81 82 ASP A O 1
ATOM 613 N N . TYR A 1 83 ? 7.890 5.309 6.118 1.00 94.00 83 TYR A N 1
ATOM 614 C CA . TYR A 1 83 ? 8.092 4.551 4.869 1.00 94.00 83 TYR A CA 1
ATOM 615 C C . TYR A 1 83 ? 6.932 4.760 3.896 1.00 94.00 83 TYR A C 1
ATOM 617 O O . TYR A 1 83 ? 7.143 5.146 2.751 1.00 94.00 83 TYR A O 1
ATOM 625 N N . PHE A 1 84 ? 5.706 4.583 4.394 1.00 96.25 84 PHE A N 1
ATOM 626 C CA . PHE A 1 84 ? 4.474 4.969 3.713 1.00 96.25 84 PHE A CA 1
ATOM 627 C C . PHE A 1 84 ? 4.229 6.468 3.936 1.00 96.25 84 PHE A C 1
ATOM 629 O O . PHE A 1 84 ? 3.453 6.861 4.808 1.00 96.25 84 PHE A O 1
ATOM 636 N N . TYR A 1 85 ? 4.929 7.323 3.195 1.00 96.44 85 TYR A N 1
ATOM 637 C CA . TYR A 1 85 ? 5.039 8.744 3.518 1.00 96.44 85 TYR A CA 1
ATOM 638 C C . TYR A 1 85 ? 3.693 9.484 3.417 1.00 96.44 85 TYR A C 1
ATOM 640 O O . TYR A 1 85 ? 3.143 9.693 2.335 1.00 96.44 85 TYR A O 1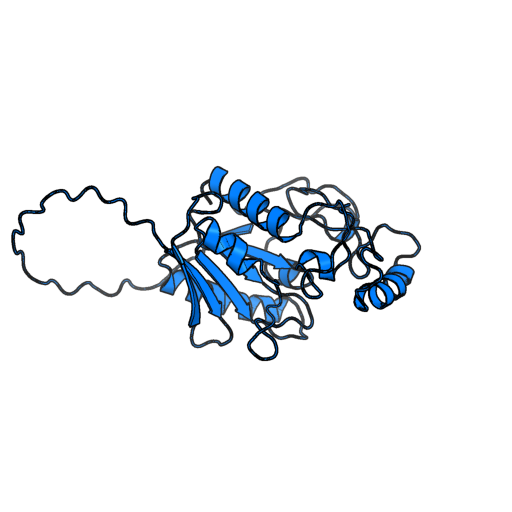
ATOM 648 N N . GLY A 1 86 ? 3.129 9.895 4.558 1.00 95.69 86 GLY A N 1
ATOM 649 C CA . GLY A 1 86 ? 1.855 10.627 4.620 1.00 95.69 86 GLY A CA 1
ATOM 650 C C . GLY A 1 86 ? 0.601 9.789 4.322 1.00 95.69 86 GLY A C 1
ATOM 651 O O . GLY A 1 86 ? -0.510 10.323 4.357 1.00 95.69 86 GLY A O 1
ATOM 652 N N . ILE A 1 87 ? 0.753 8.496 4.021 1.00 97.25 87 ILE A N 1
ATOM 653 C CA . ILE A 1 87 ? -0.354 7.578 3.722 1.00 97.25 87 ILE A CA 1
ATOM 654 C C . ILE A 1 87 ? -1.144 7.219 4.993 1.00 97.25 87 ILE A C 1
ATOM 656 O O . ILE A 1 87 ? -2.366 7.374 4.954 1.00 97.25 87 ILE A O 1
ATOM 660 N N . PRO A 1 88 ? -0.529 6.820 6.133 1.00 96.25 88 PRO A N 1
ATOM 661 C CA . PRO A 1 88 ? -1.276 6.569 7.366 1.00 96.25 88 PRO A CA 1
ATOM 662 C C . PRO A 1 88 ? -2.133 7.768 7.771 1.00 96.25 88 PRO A C 1
ATOM 664 O O . PRO A 1 88 ? -3.298 7.613 8.115 1.00 96.25 88 PRO A O 1
ATOM 667 N N . GLN A 1 89 ? -1.585 8.979 7.644 1.00 95.12 89 GLN A N 1
ATOM 668 C CA . GLN A 1 89 ? -2.280 10.221 7.966 1.00 95.12 89 GLN A CA 1
ATOM 669 C C . GLN A 1 89 ? -3.478 10.456 7.034 1.00 95.12 89 GLN A C 1
ATOM 671 O O . GLN A 1 89 ? -4.537 10.880 7.492 1.00 95.12 89 GLN A O 1
ATOM 676 N N . ALA A 1 90 ? -3.347 10.157 5.738 1.00 95.88 90 ALA A N 1
ATOM 677 C CA . ALA A 1 90 ? -4.463 10.240 4.796 1.00 95.88 90 ALA A CA 1
ATOM 678 C C . ALA A 1 90 ? -5.583 9.236 5.126 1.00 95.88 90 ALA A C 1
ATOM 680 O O . ALA A 1 90 ? -6.757 9.580 5.017 1.00 95.88 90 ALA A O 1
ATOM 681 N N . LEU A 1 91 ? -5.227 8.031 5.575 1.00 97.06 91 LEU A N 1
ATOM 682 C CA . LEU A 1 91 ? -6.180 6.989 5.957 1.00 97.06 91 LEU A CA 1
ATOM 683 C C . LEU A 1 91 ? -6.896 7.292 7.283 1.00 97.06 91 LEU A C 1
ATOM 685 O O . LEU A 1 91 ? -8.114 7.157 7.358 1.00 97.06 91 LEU A O 1
ATOM 689 N N . ILE A 1 92 ? -6.194 7.764 8.318 1.00 96.19 92 ILE A N 1
ATOM 690 C CA . ILE A 1 92 ? -6.863 8.135 9.580 1.00 96.19 92 ILE A CA 1
ATOM 691 C C . ILE A 1 92 ? -7.748 9.378 9.415 1.00 96.19 92 ILE A C 1
ATOM 693 O O . ILE A 1 92 ? -8.763 9.493 10.093 1.00 96.19 92 ILE A O 1
ATOM 697 N N . ASN A 1 93 ? -7.428 10.281 8.474 1.00 94.69 93 ASN A N 1
ATOM 698 C CA . ASN A 1 93 ? -8.286 11.428 8.143 1.00 94.69 93 ASN A CA 1
ATOM 699 C C . ASN A 1 93 ? -9.655 11.012 7.583 1.00 94.69 93 ASN A C 1
ATOM 701 O O . ASN A 1 93 ? -10.600 11.793 7.685 1.00 94.69 93 ASN A O 1
ATOM 705 N N . GLY A 1 94 ? -9.745 9.831 6.963 1.00 94.44 94 GLY A N 1
ATOM 706 C CA . GLY A 1 94 ? -10.990 9.256 6.452 1.00 94.44 94 GLY A CA 1
ATOM 707 C C . GLY A 1 94 ? -11.620 8.211 7.382 1.00 94.44 94 GLY A C 1
ATOM 708 O O . GLY A 1 94 ? -12.604 7.585 6.992 1.00 94.44 94 GLY A O 1
ATOM 709 N N . GLY A 1 95 ? -11.056 8.012 8.578 1.00 94.38 95 GLY A N 1
ATOM 710 C CA . GLY A 1 95 ? -11.635 7.202 9.650 1.00 94.38 95 GLY A CA 1
ATOM 711 C C . GLY A 1 95 ? -11.053 5.811 9.865 1.00 94.38 95 GLY A C 1
ATOM 712 O O . GLY A 1 95 ? -11.531 5.094 10.735 1.00 94.38 95 GLY A O 1
ATOM 713 N N . SER A 1 96 ? -9.996 5.424 9.149 1.00 95.38 96 SER A N 1
ATOM 714 C CA . SER A 1 96 ? -9.369 4.117 9.374 1.00 95.38 96 SER A CA 1
ATOM 715 C C . SER A 1 96 ? -8.626 4.048 10.711 1.00 95.38 96 SER A C 1
ATOM 717 O O . SER A 1 96 ? -7.947 4.998 11.101 1.00 95.38 96 SER A O 1
ATOM 719 N N . ASN A 1 97 ? -8.624 2.865 11.326 1.00 96.31 97 ASN A N 1
ATOM 720 C CA . ASN A 1 97 ? -7.570 2.459 12.256 1.00 96.31 97 ASN A CA 1
ATOM 721 C C . ASN A 1 97 ? -6.441 1.792 11.469 1.00 96.31 97 ASN A C 1
ATOM 723 O O . ASN A 1 97 ? -6.677 0.825 10.743 1.00 96.31 97 ASN A O 1
ATOM 727 N N . VAL A 1 98 ? -5.228 2.323 11.590 1.00 97.38 98 VAL A N 1
ATOM 728 C CA . VAL A 1 98 ? -4.070 1.980 10.763 1.00 97.38 98 VAL A CA 1
ATOM 729 C C . VAL A 1 98 ? -2.925 1.493 11.640 1.00 97.38 98 VAL A C 1
ATOM 731 O O . VAL A 1 98 ? -2.568 2.143 12.616 1.00 97.38 98 VAL A O 1
ATOM 734 N N . PHE A 1 99 ? -2.296 0.389 11.257 1.00 96.12 99 PHE A N 1
ATOM 735 C CA . PHE A 1 99 ? -1.136 -0.183 11.934 1.00 96.12 99 PHE A CA 1
ATOM 736 C C . PHE A 1 99 ? 0.001 -0.348 10.927 1.00 96.12 99 PHE A C 1
ATOM 738 O O . PHE A 1 99 ? -0.188 -0.984 9.897 1.00 96.12 99 PHE A O 1
ATOM 745 N N . ALA A 1 100 ? 1.182 0.198 11.202 1.00 95.38 100 ALA A N 1
ATOM 746 C CA . ALA A 1 100 ? 2.386 -0.093 10.424 1.00 95.38 100 ALA A CA 1
ATOM 747 C C . ALA A 1 100 ? 3.196 -1.186 11.124 1.00 95.38 100 ALA A C 1
ATOM 749 O O . ALA A 1 100 ? 3.647 -0.993 12.251 1.00 95.38 100 ALA A O 1
ATOM 750 N N . THR A 1 101 ? 3.373 -2.328 10.463 1.00 92.69 101 THR A N 1
ATOM 751 C CA . THR A 1 101 ? 4.167 -3.456 10.982 1.00 92.69 101 THR A CA 1
ATOM 752 C C . THR A 1 101 ? 5.625 -3.352 10.572 1.00 92.69 101 THR A C 1
ATOM 754 O O . THR A 1 101 ? 5.919 -2.867 9.479 1.00 92.69 101 THR A O 1
ATOM 757 N N . LYS A 1 102 ? 6.520 -3.873 11.414 1.00 91.81 102 LYS A N 1
ATOM 758 C CA . LYS A 1 102 ? 7.956 -3.960 11.140 1.00 91.81 102 LYS A CA 1
ATOM 759 C C . LYS A 1 102 ? 8.381 -5.410 10.951 1.00 91.81 102 LYS A C 1
ATOM 761 O O . LYS A 1 102 ? 8.306 -6.205 11.883 1.00 91.81 102 LYS A O 1
ATOM 766 N N . THR A 1 103 ? 8.901 -5.748 9.780 1.00 87.62 103 THR A N 1
ATOM 767 C CA . THR A 1 103 ? 9.583 -7.028 9.533 1.00 87.62 103 THR A CA 1
ATOM 768 C C . THR A 1 103 ? 11.083 -6.807 9.330 1.00 87.62 103 THR A C 1
ATOM 770 O O . THR A 1 103 ? 11.562 -5.670 9.212 1.00 87.62 103 THR A O 1
ATOM 773 N N . SER A 1 104 ? 11.865 -7.889 9.336 1.00 88.69 104 SER A N 1
ATOM 774 C CA . SER A 1 104 ? 13.305 -7.840 9.068 1.00 88.69 104 SER A CA 1
ATOM 775 C C . SER A 1 104 ? 13.591 -7.155 7.734 1.00 88.69 104 SER A C 1
ATOM 777 O O . SER A 1 104 ? 13.053 -7.555 6.707 1.00 88.69 104 SER A O 1
ATOM 779 N N . ALA A 1 105 ? 14.474 -6.152 7.730 1.00 86.31 105 ALA A N 1
ATOM 780 C CA . ALA A 1 105 ? 14.766 -5.348 6.541 1.00 86.31 105 ALA A CA 1
ATOM 781 C C . ALA A 1 105 ? 15.287 -6.188 5.359 1.00 86.31 105 ALA A C 1
ATOM 783 O O . ALA A 1 105 ? 14.893 -5.938 4.223 1.00 86.31 105 ALA A O 1
ATOM 784 N N . ILE A 1 106 ? 16.116 -7.200 5.633 1.00 87.25 106 ILE A N 1
ATOM 785 C CA . ILE A 1 106 ? 16.671 -8.125 4.639 1.00 87.25 106 ILE A CA 1
ATOM 786 C C . ILE A 1 106 ? 16.503 -9.548 5.176 1.00 87.25 106 ILE A C 1
ATOM 788 O O . ILE A 1 106 ? 17.160 -9.927 6.143 1.00 87.25 106 ILE A O 1
ATOM 792 N N . HIS A 1 107 ? 15.591 -10.319 4.586 1.00 87.62 107 HIS A N 1
ATOM 793 C CA . HIS A 1 107 ? 15.408 -11.748 4.855 1.00 87.62 107 HIS A CA 1
ATOM 794 C C . HIS A 1 107 ? 14.517 -12.376 3.768 1.00 87.62 107 HIS A C 1
ATOM 796 O O . HIS A 1 107 ? 13.932 -11.649 2.965 1.00 87.62 107 HIS A O 1
ATOM 802 N N . ASN A 1 108 ? 14.370 -13.703 3.756 1.00 85.44 108 ASN A N 1
ATOM 803 C CA . ASN A 1 108 ? 13.340 -14.379 2.953 1.00 85.44 108 ASN A CA 1
ATOM 804 C C . ASN A 1 108 ? 11.910 -14.078 3.455 1.00 85.44 108 ASN A C 1
ATOM 806 O O . ASN A 1 108 ? 11.711 -13.661 4.603 1.00 85.44 108 ASN A O 1
ATOM 810 N N . SER A 1 109 ? 10.925 -14.268 2.575 1.00 84.56 109 SER A N 1
ATOM 811 C CA . SER A 1 109 ? 9.528 -13.911 2.842 1.00 84.56 109 SER A CA 1
ATOM 812 C C . SER A 1 109 ? 8.811 -14.875 3.780 1.00 84.56 109 SER A C 1
ATOM 814 O O . SER A 1 109 ? 7.877 -14.457 4.453 1.00 84.56 109 SER A O 1
ATOM 816 N N . GLU A 1 110 ? 9.264 -16.120 3.908 1.00 81.88 110 GLU A N 1
ATOM 817 C CA . GLU A 1 110 ? 8.725 -17.074 4.879 1.00 81.88 110 GLU A CA 1
ATOM 818 C C . GLU A 1 110 ? 8.970 -16.575 6.308 1.00 81.88 110 GLU A C 1
ATOM 820 O O . GLU A 1 110 ? 8.044 -16.450 7.106 1.00 81.88 110 GLU A O 1
ATOM 825 N N . PHE A 1 111 ? 10.209 -16.190 6.616 1.00 85.12 111 PHE A N 1
ATOM 826 C CA . PHE A 1 111 ? 10.570 -15.669 7.933 1.00 85.12 111 PHE A CA 1
ATOM 827 C C . PHE A 1 111 ? 9.906 -14.322 8.232 1.00 85.12 111 PHE A C 1
ATOM 829 O O . PHE A 1 111 ? 9.409 -14.094 9.335 1.00 85.12 111 PHE A O 1
ATOM 836 N N . ARG A 1 112 ? 9.876 -13.416 7.247 1.00 89.06 112 ARG A N 1
ATOM 837 C CA . ARG A 1 112 ? 9.182 -12.127 7.384 1.00 89.06 112 ARG A CA 1
ATOM 838 C C . ARG A 1 112 ? 7.673 -12.324 7.550 1.00 89.06 112 ARG A C 1
ATOM 840 O O . ARG A 1 112 ? 7.059 -11.604 8.334 1.00 89.06 112 ARG A O 1
ATOM 847 N N . GLY A 1 113 ? 7.099 -13.319 6.877 1.00 84.94 113 GLY A N 1
ATOM 848 C CA . GLY A 1 113 ? 5.711 -13.746 7.027 1.00 84.94 113 GLY A CA 1
ATOM 849 C C . GLY A 1 113 ? 5.396 -14.222 8.445 1.00 84.94 113 GLY A C 1
ATOM 850 O O . GLY A 1 113 ? 4.391 -13.801 9.012 1.00 84.94 113 GLY A O 1
ATOM 851 N N . GLU A 1 114 ? 6.278 -15.004 9.072 1.00 83.69 114 GLU A N 1
ATOM 852 C CA . GLU A 1 114 ? 6.118 -15.417 10.476 1.00 83.69 114 GLU A CA 1
ATOM 853 C C . GLU A 1 114 ? 6.181 -14.227 11.450 1.00 83.69 114 GLU A C 1
ATOM 855 O O . GLU A 1 114 ? 5.329 -14.089 12.334 1.00 83.69 114 GLU A O 1
ATOM 860 N N . GLN A 1 115 ? 7.131 -13.303 11.259 1.00 88.19 115 GLN A N 1
ATOM 861 C CA . GLN A 1 115 ? 7.199 -12.062 12.048 1.00 88.19 115 GLN A CA 1
ATOM 862 C C . GLN A 1 115 ? 5.935 -11.208 11.893 1.00 88.19 115 GLN A C 1
ATOM 864 O O . GLN A 1 115 ? 5.441 -10.614 12.858 1.00 88.19 115 GLN A O 1
ATOM 869 N N . LEU A 1 116 ? 5.410 -11.133 10.670 1.00 89.62 116 LEU A N 1
ATOM 870 C CA . LEU A 1 116 ? 4.183 -10.417 10.367 1.00 89.62 116 LEU A CA 1
ATOM 871 C C . LEU A 1 116 ? 2.969 -11.097 11.008 1.00 89.62 116 LEU A C 1
ATOM 873 O O . LEU A 1 116 ? 2.137 -10.418 11.606 1.00 89.62 116 LEU A O 1
ATOM 877 N N . LEU A 1 117 ? 2.874 -12.425 10.938 1.00 86.56 117 LEU A N 1
ATOM 878 C CA . LEU A 1 117 ? 1.783 -13.199 11.529 1.00 86.56 117 LEU A CA 1
ATOM 879 C C . LEU A 1 117 ? 1.687 -12.969 13.042 1.00 86.56 117 LEU A C 1
ATOM 881 O O . LEU A 1 117 ? 0.586 -12.806 13.574 1.00 86.56 117 LEU A O 1
ATOM 885 N N . GLN A 1 118 ? 2.824 -12.918 13.740 1.00 85.75 118 GLN A N 1
ATOM 886 C CA . GLN A 1 118 ? 2.863 -12.598 15.170 1.00 85.75 118 GLN A CA 1
ATOM 887 C C . GLN A 1 118 ? 2.294 -11.201 15.455 1.00 85.75 118 GLN A C 1
ATOM 889 O O . GLN A 1 118 ? 1.430 -11.050 16.320 1.00 85.75 118 GLN A O 1
ATOM 894 N N . GLN A 1 119 ? 2.697 -10.191 14.681 1.00 90.81 119 GLN A N 1
ATOM 895 C CA . GLN A 1 119 ? 2.180 -8.826 14.824 1.00 90.81 119 GLN A CA 1
ATOM 896 C C . GLN A 1 119 ? 0.694 -8.721 14.480 1.00 90.81 119 GLN A C 1
ATOM 898 O O . GLN A 1 119 ? -0.052 -8.051 15.183 1.00 90.81 119 GLN A O 1
ATOM 903 N N . VAL A 1 120 ? 0.226 -9.423 13.449 1.00 90.25 120 VAL A N 1
ATOM 904 C CA . VAL A 1 120 ? -1.189 -9.444 13.054 1.00 90.25 120 VAL A CA 1
ATOM 905 C C . VAL A 1 120 ? -2.066 -10.070 14.149 1.00 90.25 120 VAL A C 1
ATOM 907 O O . VAL A 1 120 ? -3.153 -9.559 14.424 1.00 90.25 120 VAL A O 1
ATOM 910 N N . LYS A 1 121 ? -1.579 -11.104 14.852 1.00 88.06 121 LYS A N 1
ATOM 911 C CA . LYS A 1 121 ? -2.249 -11.651 16.049 1.00 88.06 121 LYS A CA 1
ATOM 912 C C . LYS A 1 121 ? -2.324 -10.626 17.185 1.00 88.06 121 LYS A C 1
ATOM 914 O O . LYS A 1 121 ? -3.380 -10.495 17.800 1.00 88.06 121 LYS A O 1
ATOM 919 N N . ILE A 1 122 ? -1.248 -9.874 17.430 1.00 89.19 122 ILE A N 1
ATOM 920 C CA . ILE A 1 122 ? -1.229 -8.791 18.428 1.00 89.19 122 ILE A CA 1
ATOM 921 C C . ILE A 1 122 ? -2.229 -7.694 18.044 1.00 89.19 122 ILE A C 1
ATOM 923 O O . ILE A 1 122 ? -3.062 -7.324 18.865 1.00 89.19 122 ILE A O 1
ATOM 927 N N . ILE A 1 123 ? -2.207 -7.227 16.792 1.00 91.50 123 ILE A N 1
ATOM 928 C CA . ILE A 1 123 ? -3.122 -6.200 16.266 1.00 91.50 123 ILE A CA 1
ATOM 929 C C . ILE A 1 123 ? -4.578 -6.639 16.436 1.00 91.50 123 ILE A C 1
ATOM 931 O O . ILE A 1 123 ? -5.416 -5.861 16.886 1.00 91.50 123 ILE A O 1
ATOM 935 N N . SER A 1 124 ? -4.889 -7.893 16.118 1.00 89.50 124 SER A N 1
ATOM 936 C CA . SER A 1 124 ? -6.226 -8.454 16.310 1.00 89.50 124 SER A CA 1
ATOM 937 C C . SER A 1 124 ? -6.647 -8.477 17.780 1.00 89.50 124 SER A C 1
ATOM 939 O O . SER A 1 124 ? -7.767 -8.079 18.097 1.00 89.50 124 SER A O 1
ATOM 941 N N . ALA A 1 125 ? -5.738 -8.853 18.684 1.00 89.19 125 ALA A N 1
ATOM 942 C CA . ALA A 1 125 ? -6.000 -8.851 20.119 1.00 89.19 125 ALA A CA 1
ATOM 943 C C . ALA A 1 125 ? -6.248 -7.435 20.673 1.00 89.19 125 ALA A C 1
ATOM 945 O O . ALA A 1 125 ? -7.211 -7.242 21.411 1.00 89.19 125 ALA A O 1
ATOM 946 N N . ILE A 1 126 ? -5.433 -6.439 20.299 1.00 89.69 126 ILE A N 1
ATOM 947 C CA . ILE A 1 126 ? -5.556 -5.063 20.822 1.00 89.69 126 ILE A CA 1
ATOM 948 C C . ILE A 1 126 ? -6.695 -4.269 20.173 1.00 89.69 126 ILE A C 1
ATOM 950 O O . ILE A 1 126 ? -7.298 -3.425 20.825 1.00 89.69 126 ILE A O 1
ATOM 954 N N . SER A 1 127 ? -7.007 -4.531 18.900 1.00 91.12 127 SER A N 1
ATOM 955 C CA . SER A 1 127 ? -8.118 -3.869 18.200 1.00 91.12 127 SER A CA 1
ATOM 956 C C . SER A 1 127 ? -9.475 -4.518 18.485 1.00 91.12 127 SER A C 1
ATOM 958 O O . SER A 1 127 ? -10.506 -3.948 18.137 1.00 91.12 127 SER A O 1
ATOM 960 N N . GLY A 1 128 ? -9.491 -5.731 19.052 1.00 92.75 128 GLY A N 1
ATOM 961 C CA . GLY A 1 128 ? -10.696 -6.553 19.188 1.00 92.75 128 GLY A CA 1
ATOM 962 C C . GLY A 1 128 ? -11.246 -7.069 17.852 1.00 92.75 128 GLY A C 1
ATOM 963 O O . GLY A 1 128 ? -12.350 -7.615 17.806 1.00 92.75 128 GLY A O 1
ATOM 964 N N . SER A 1 129 ? -10.501 -6.895 16.756 1.00 92.06 129 SER A N 1
ATOM 965 C CA . SER A 1 129 ? -10.967 -7.209 15.412 1.00 92.06 129 SER A CA 1
ATOM 966 C C . SER A 1 129 ? -10.531 -8.610 14.978 1.00 92.06 129 SER A C 1
ATOM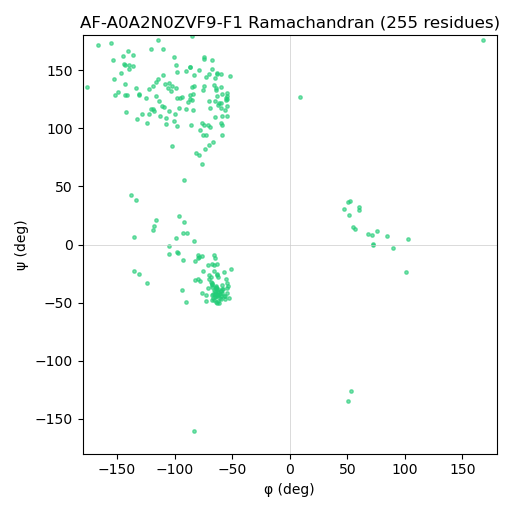 968 O O . SER A 1 129 ? -9.338 -8.910 14.999 1.00 92.06 129 SER A O 1
ATOM 970 N N . PRO A 1 130 ? -11.448 -9.495 14.540 1.00 90.25 130 PRO A N 1
ATOM 971 C CA . PRO A 1 130 ? -11.114 -10.876 14.171 1.00 90.25 130 PRO A CA 1
ATOM 972 C C . PRO A 1 130 ? -10.430 -10.999 12.799 1.00 90.25 130 PRO A C 1
ATOM 974 O O . PRO A 1 130 ? -9.988 -12.087 12.414 1.00 90.25 130 PRO A O 1
ATOM 977 N N . LYS A 1 131 ? -10.404 -9.908 12.027 1.00 91.12 131 LYS A N 1
ATOM 978 C CA . LYS A 1 131 ? -9.746 -9.822 10.726 1.00 91.12 131 LYS A CA 1
ATOM 979 C C . LYS A 1 131 ? -8.972 -8.517 10.612 1.00 91.12 131 LYS A C 1
ATOM 981 O O . LYS A 1 131 ? -9.229 -7.578 11.357 1.00 91.12 131 LYS A O 1
ATOM 986 N N . VAL A 1 132 ? -8.066 -8.457 9.644 1.00 93.56 132 VAL A N 1
ATOM 987 C CA . VAL A 1 132 ? -7.326 -7.242 9.284 1.00 93.56 132 VAL A CA 1
ATOM 988 C C . VAL A 1 132 ? -7.264 -7.081 7.767 1.00 93.56 132 VAL A C 1
ATOM 990 O O . VAL A 1 132 ? -7.288 -8.079 7.043 1.00 93.56 132 VAL A O 1
ATOM 993 N N . ASN A 1 133 ? -7.137 -5.842 7.292 1.00 96.31 133 ASN A N 1
ATOM 994 C CA . ASN A 1 133 ? -6.896 -5.499 5.894 1.00 96.31 133 ASN A CA 1
ATOM 995 C C . ASN A 1 133 ? -5.403 -5.246 5.657 1.00 96.31 133 ASN A C 1
ATOM 997 O O . ASN A 1 133 ? -4.899 -4.175 5.974 1.00 96.31 133 ASN A O 1
ATOM 1001 N N . LEU A 1 134 ? -4.690 -6.214 5.085 1.00 95.06 134 LEU A N 1
ATOM 1002 C CA . LEU A 1 134 ? -3.264 -6.108 4.771 1.00 95.06 134 LEU A CA 1
ATOM 1003 C C . LEU A 1 134 ? -3.032 -5.416 3.427 1.00 95.06 134 LEU A C 1
ATOM 1005 O O . LEU A 1 134 ? -3.612 -5.810 2.403 1.00 95.06 134 LEU A O 1
ATOM 1009 N N . LEU A 1 135 ? -2.159 -4.411 3.456 1.00 96.06 135 LEU A N 1
ATOM 1010 C CA . LEU A 1 135 ? -1.661 -3.646 2.318 1.00 96.06 135 LEU A CA 1
ATOM 1011 C C . LEU A 1 135 ? -0.129 -3.741 2.339 1.00 96.06 135 LEU A C 1
ATOM 1013 O O . LEU A 1 135 ? 0.532 -3.122 3.174 1.00 96.06 135 LEU A O 1
ATOM 1017 N N . GLY A 1 136 ? 0.424 -4.559 1.444 1.00 94.94 136 GLY A N 1
ATOM 1018 C CA . GLY A 1 136 ? 1.861 -4.798 1.339 1.00 94.94 136 GLY A CA 1
ATOM 1019 C C . GLY A 1 136 ? 2.474 -4.088 0.138 1.00 94.94 136 GLY A C 1
ATOM 1020 O O . GLY A 1 136 ? 1.894 -4.103 -0.945 1.00 94.94 136 GLY A O 1
ATOM 1021 N N . HIS A 1 137 ? 3.654 -3.501 0.327 1.00 96.06 137 HIS A N 1
ATOM 1022 C CA . HIS A 1 137 ? 4.456 -2.919 -0.750 1.00 96.06 137 HIS A CA 1
ATOM 1023 C C . HIS A 1 137 ? 5.688 -3.787 -1.032 1.00 96.06 137 HIS A C 1
ATOM 1025 O O . HIS A 1 137 ? 6.356 -4.233 -0.095 1.00 96.06 137 HIS A O 1
ATOM 1031 N N . SER A 1 138 ? 6.024 -3.989 -2.313 1.00 94.69 138 SER A N 1
ATOM 1032 C CA . SER A 1 138 ? 7.216 -4.735 -2.739 1.00 94.69 138 SER A CA 1
ATOM 1033 C C . SER A 1 138 ? 7.264 -6.128 -2.083 1.00 94.69 138 SER A C 1
ATOM 1035 O O . SER A 1 138 ? 6.270 -6.857 -2.123 1.00 94.69 138 SER A O 1
ATOM 1037 N N . GLN A 1 139 ? 8.360 -6.490 -1.410 1.00 92.56 139 GLN A N 1
ATOM 1038 C CA . GLN A 1 139 ? 8.462 -7.743 -0.650 1.00 92.56 139 GLN A CA 1
ATOM 1039 C C . GLN A 1 139 ? 7.353 -7.917 0.408 1.00 92.56 139 GLN A C 1
ATOM 1041 O O . GLN A 1 139 ? 6.912 -9.036 0.643 1.00 92.56 139 GLN A O 1
ATOM 1046 N N . GLY A 1 140 ? 6.818 -6.835 0.984 1.00 90.06 140 GLY A N 1
ATOM 1047 C CA . GLY A 1 140 ? 5.689 -6.900 1.916 1.00 90.06 140 GLY A CA 1
ATOM 1048 C C . GLY A 1 140 ? 4.413 -7.445 1.268 1.00 90.06 140 GLY A C 1
ATOM 1049 O O . GLY A 1 140 ? 3.580 -8.040 1.944 1.00 90.06 140 GLY A O 1
ATOM 1050 N N . GLY A 1 141 ? 4.275 -7.301 -0.055 1.00 89.62 141 GLY A N 1
ATOM 1051 C CA . GLY A 1 141 ? 3.234 -7.967 -0.834 1.00 89.62 141 GLY A CA 1
ATOM 1052 C C . GLY A 1 141 ? 3.421 -9.485 -0.887 1.00 89.62 141 GLY A C 1
ATOM 1053 O O . GLY A 1 141 ? 2.435 -10.208 -0.889 1.00 89.62 141 GLY A O 1
ATOM 1054 N N . ILE A 1 142 ? 4.659 -9.982 -0.882 1.00 87.56 142 ILE A N 1
ATOM 1055 C CA . ILE A 1 142 ? 4.972 -11.420 -0.836 1.00 87.56 142 ILE A CA 1
ATOM 1056 C C . ILE A 1 142 ? 4.764 -11.959 0.584 1.00 87.56 142 ILE A C 1
ATOM 1058 O O . ILE A 1 142 ? 4.154 -13.011 0.756 1.00 87.56 142 ILE A O 1
ATOM 1062 N N . ASP A 1 143 ? 5.180 -11.207 1.604 1.00 85.44 143 ASP A N 1
ATOM 1063 C CA . ASP A 1 143 ? 5.062 -11.613 3.010 1.00 85.44 143 ASP A CA 1
ATOM 1064 C C . ASP A 1 143 ? 3.599 -11.881 3.425 1.00 85.44 143 ASP A C 1
ATOM 1066 O O . ASP A 1 143 ? 3.325 -12.794 4.199 1.00 85.44 143 ASP A O 1
ATOM 1070 N N . ILE A 1 144 ? 2.634 -11.124 2.880 1.00 86.06 144 ILE A N 1
ATOM 1071 C CA . ILE A 1 144 ? 1.197 -11.307 3.172 1.00 86.06 144 ILE A CA 1
ATOM 1072 C C . ILE A 1 144 ? 0.561 -12.482 2.406 1.00 86.06 144 ILE A C 1
ATOM 1074 O O . ILE A 1 144 ? -0.581 -12.854 2.675 1.00 86.06 144 ILE A O 1
ATOM 1078 N N . ARG A 1 145 ? 1.260 -13.062 1.422 1.00 77.31 145 ARG A N 1
ATOM 1079 C CA . ARG A 1 145 ? 0.694 -13.939 0.382 1.00 77.31 145 ARG A CA 1
ATOM 1080 C C . ARG A 1 145 ? 0.791 -15.441 0.658 1.00 77.31 145 ARG A C 1
ATOM 1082 O O . ARG A 1 145 ? 0.680 -16.223 -0.282 1.00 77.31 145 ARG A O 1
ATOM 1089 N N . TYR A 1 146 ? 0.894 -15.865 1.914 1.00 56.91 146 TYR A N 1
ATOM 1090 C CA . TYR A 1 146 ? 1.061 -17.282 2.278 1.00 56.91 146 TYR A CA 1
ATOM 1091 C C . TYR A 1 146 ? 0.036 -18.259 1.630 1.00 56.91 146 TYR A C 1
ATOM 1093 O O . TYR A 1 146 ? 0.334 -19.438 1.497 1.00 56.91 146 TYR A O 1
ATOM 1101 N N . VAL A 1 147 ? -1.139 -17.792 1.158 1.00 45.72 147 VAL A N 1
ATOM 1102 C CA . VAL A 1 147 ? -2.160 -18.615 0.451 1.00 45.72 147 VAL A CA 1
ATOM 1103 C C . VAL A 1 147 ? -2.781 -17.909 -0.784 1.00 45.72 147 VAL A C 1
ATOM 1105 O O . VAL A 1 147 ? -3.995 -17.880 -0.948 1.00 45.72 147 VAL A O 1
ATOM 1108 N N . ALA A 1 148 ? -1.990 -17.227 -1.618 1.00 60.25 148 ALA A N 1
ATOM 1109 C CA . ALA A 1 148 ? -2.519 -16.210 -2.544 1.00 60.25 148 ALA A CA 1
ATOM 1110 C C . ALA A 1 148 ? -3.040 -16.662 -3.929 1.00 60.25 148 ALA A C 1
ATOM 1112 O O . ALA A 1 148 ? -2.549 -17.621 -4.516 1.00 60.25 148 ALA A O 1
ATOM 1113 N N . ALA A 1 149 ? -3.979 -15.874 -4.478 1.00 65.44 149 ALA A N 1
ATOM 1114 C CA . ALA A 1 149 ? -4.571 -16.018 -5.813 1.00 65.44 149 ALA A CA 1
ATOM 1115 C C . ALA A 1 149 ? -3.614 -15.564 -6.935 1.00 65.44 149 ALA A C 1
ATOM 1117 O O . ALA A 1 149 ? -3.529 -14.374 -7.254 1.00 65.44 149 ALA A O 1
ATOM 1118 N N . MET A 1 150 ? -2.864 -16.509 -7.504 1.00 77.62 150 MET A N 1
ATOM 1119 C CA . MET A 1 150 ? -1.811 -16.242 -8.490 1.00 77.62 150 MET A CA 1
ATOM 1120 C C . MET A 1 150 ? -2.259 -16.443 -9.939 1.00 77.62 150 MET A C 1
ATOM 1122 O O . MET A 1 150 ? -3.078 -17.324 -10.199 1.00 77.62 150 MET A O 1
ATOM 1126 N N . PRO A 1 151 ? -1.703 -15.681 -10.903 1.00 72.00 151 PRO A N 1
ATOM 1127 C CA . PRO A 1 151 ? -1.898 -15.989 -12.312 1.00 72.00 151 PRO A CA 1
ATOM 1128 C C . PRO A 1 151 ? -1.249 -17.339 -12.654 1.00 72.00 151 PRO A C 1
ATOM 1130 O O . PRO A 1 151 ? -0.181 -17.681 -12.147 1.00 72.00 151 PRO A O 1
ATOM 1133 N N . THR A 1 152 ? -1.890 -18.104 -13.538 1.00 82.94 152 THR A N 1
ATOM 1134 C CA . THR A 1 152 ? -1.432 -19.438 -13.972 1.00 82.94 152 THR A CA 1
ATOM 1135 C C . THR A 1 152 ? -0.328 -19.385 -15.029 1.00 82.94 152 THR A C 1
ATOM 1137 O O . THR A 1 152 ? 0.267 -20.407 -15.361 1.00 82.94 152 THR A O 1
ATOM 1140 N N . SER A 1 153 ? -0.048 -18.198 -15.567 1.00 85.75 153 SER A N 1
ATOM 1141 C CA . SER A 1 153 ? 1.027 -17.933 -16.518 1.00 85.75 153 SER A CA 1
ATOM 1142 C C . SER A 1 153 ? 1.635 -16.559 -16.256 1.00 85.75 153 SER A C 1
ATOM 1144 O O . SER A 1 153 ? 0.973 -15.655 -15.739 1.00 85.75 153 SER A O 1
ATOM 1146 N N . TYR A 1 154 ? 2.893 -16.371 -16.650 1.00 84.25 154 TYR A N 1
ATOM 1147 C CA . TYR A 1 154 ? 3.533 -15.064 -16.567 1.00 84.25 154 TYR A CA 1
ATOM 1148 C C . TYR A 1 154 ? 2.765 -14.023 -17.393 1.00 84.25 154 TYR A C 1
ATOM 1150 O O . TYR A 1 154 ? 2.309 -14.298 -18.502 1.00 84.25 154 TYR A O 1
ATOM 1158 N N . CYS A 1 155 ? 2.581 -12.842 -16.805 1.00 87.50 155 CYS A N 1
ATOM 1159 C CA . CYS A 1 155 ? 1.721 -11.777 -17.315 1.00 87.50 155 CYS A CA 1
ATOM 1160 C C . CYS A 1 155 ? 0.245 -12.164 -17.543 1.00 87.50 155 CYS A C 1
ATOM 1162 O O . CYS A 1 155 ? -0.499 -11.403 -18.158 1.00 87.50 155 CYS A O 1
ATOM 1164 N N . GLY A 1 156 ? -0.229 -13.304 -17.036 1.00 86.62 156 GLY A N 1
ATOM 1165 C CA . GLY A 1 156 ? -1.656 -13.620 -17.029 1.00 86.62 156 GLY A CA 1
ATOM 1166 C C . GLY A 1 156 ? -2.429 -12.686 -16.094 1.00 86.62 156 GLY A C 1
ATOM 1167 O O . GLY A 1 156 ? -1.884 -12.193 -15.105 1.00 86.62 156 GLY A O 1
ATOM 1168 N N . GLN A 1 157 ? -3.703 -12.436 -16.396 1.00 87.50 157 GLN A N 1
ATOM 1169 C CA . GLN A 1 157 ? -4.617 -11.902 -15.385 1.00 87.50 157 GLN A CA 1
ATOM 1170 C C . GLN A 1 157 ? -4.984 -13.037 -14.417 1.00 87.50 157 GLN A C 1
ATOM 1172 O O . GLN A 1 157 ? -5.233 -14.153 -14.883 1.00 87.50 157 GLN A O 1
ATOM 1177 N N . PRO A 1 158 ? -4.996 -12.804 -13.094 1.00 84.75 158 PRO A N 1
ATOM 1178 C CA . PRO A 1 158 ? -5.445 -13.809 -12.137 1.00 84.75 158 PRO A CA 1
ATOM 1179 C C . PRO A 1 158 ? -6.892 -14.215 -12.432 1.00 84.75 158 PRO A C 1
ATOM 1181 O O . PRO A 1 158 ? -7.757 -13.356 -12.591 1.00 84.75 158 PRO A O 1
ATOM 1184 N N . ALA A 1 159 ? -7.145 -15.522 -12.529 1.00 82.50 159 ALA A N 1
ATOM 1185 C CA . ALA A 1 159 ? -8.489 -16.045 -12.775 1.00 82.50 159 ALA A CA 1
ATOM 1186 C C . ALA A 1 159 ? -9.396 -15.859 -11.548 1.00 82.50 159 ALA A C 1
ATOM 1188 O O . ALA A 1 159 ? -10.565 -15.506 -11.684 1.00 82.50 159 ALA A O 1
ATOM 1189 N N . ASP A 1 160 ? -8.819 -16.029 -10.358 1.00 85.12 160 ASP A N 1
ATOM 1190 C CA . ASP A 1 160 ? -9.492 -15.840 -9.081 1.00 85.12 160 ASP A CA 1
ATOM 1191 C C . ASP A 1 160 ? -9.025 -14.546 -8.413 1.00 85.12 160 ASP A C 1
ATOM 1193 O O . ASP A 1 160 ? -7.831 -14.254 -8.313 1.00 85.12 160 ASP A O 1
ATOM 1197 N N . THR A 1 161 ? -9.976 -13.773 -7.894 1.00 88.38 161 THR A N 1
ATOM 1198 C CA . THR A 1 161 ? -9.701 -12.579 -7.079 1.00 88.38 161 THR A CA 1
ATOM 1199 C C . THR A 1 161 ? -9.965 -12.817 -5.594 1.00 88.38 161 THR A C 1
ATOM 1201 O O . THR A 1 161 ? -9.753 -11.927 -4.769 1.00 88.38 161 THR A O 1
ATOM 1204 N N . GLU A 1 162 ? -10.426 -14.017 -5.239 1.00 89.50 162 GLU A N 1
ATOM 1205 C CA . GLU A 1 162 ? -10.732 -14.440 -3.880 1.00 89.50 162 GLU A CA 1
ATOM 1206 C C . GLU A 1 162 ? -10.346 -15.909 -3.686 1.00 89.50 162 GLU A C 1
ATOM 1208 O O . GLU A 1 162 ? -10.745 -16.764 -4.467 1.00 89.50 162 GLU A O 1
ATOM 1213 N N . VAL A 1 163 ? -9.583 -16.208 -2.633 1.00 84.06 163 VAL A N 1
ATOM 1214 C CA . VAL A 1 163 ? -9.203 -17.580 -2.258 1.00 84.06 163 VAL A CA 1
ATOM 1215 C C . VAL A 1 163 ? -9.492 -17.760 -0.775 1.00 84.06 163 VAL A C 1
ATOM 1217 O O . VAL A 1 163 ? -9.095 -16.931 0.041 1.00 84.06 163 VAL A O 1
ATOM 1220 N N . ASN A 1 164 ? -10.211 -18.824 -0.410 1.00 85.25 164 ASN A N 1
ATOM 1221 C CA . ASN A 1 164 ? -10.571 -19.139 0.980 1.00 85.25 164 ASN A CA 1
ATOM 1222 C C . ASN A 1 164 ? -11.255 -17.977 1.737 1.00 85.25 164 ASN A C 1
ATOM 1224 O O . ASN A 1 164 ? -11.009 -17.761 2.926 1.00 85.25 164 ASN A O 1
ATOM 1228 N N . GLY A 1 165 ? -12.108 -17.204 1.054 1.00 85.31 165 GLY A N 1
ATOM 1229 C CA . GLY A 1 165 ? -12.802 -16.053 1.647 1.00 85.31 165 GLY A CA 1
ATOM 1230 C C . GLY A 1 165 ? -11.924 -14.810 1.837 1.00 85.31 165 GLY A C 1
ATOM 1231 O O . GLY A 1 165 ? -12.314 -13.887 2.559 1.00 85.31 165 GLY A O 1
ATOM 1232 N N . ILE A 1 166 ? -10.723 -14.799 1.250 1.00 87.31 166 ILE A N 1
ATOM 1233 C CA . ILE A 1 166 ? -9.775 -13.688 1.290 1.00 87.31 166 ILE A CA 1
ATOM 1234 C C . ILE A 1 166 ? -9.714 -13.049 -0.091 1.00 87.31 166 ILE A C 1
ATOM 1236 O O . ILE A 1 166 ? -9.297 -13.684 -1.055 1.00 87.31 166 ILE A O 1
ATOM 1240 N N . LYS A 1 167 ? -10.092 -11.775 -0.180 1.00 90.88 167 LYS A N 1
ATOM 1241 C CA . LYS A 1 167 ? -10.023 -11.004 -1.425 1.00 90.88 167 LYS A CA 1
ATOM 1242 C C . LYS A 1 167 ? -8.627 -10.435 -1.657 1.00 90.88 167 LYS A C 1
ATOM 1244 O O . LYS A 1 167 ? -8.026 -9.876 -0.733 1.00 90.88 167 LYS A O 1
ATOM 1249 N N . TYR A 1 168 ? -8.136 -10.529 -2.886 1.00 92.44 168 TYR A N 1
ATOM 1250 C CA . TYR A 1 168 ? -6.816 -10.068 -3.312 1.00 92.44 168 TYR A CA 1
ATOM 1251 C C . TYR A 1 168 ? -6.947 -8.944 -4.338 1.00 92.44 168 TYR A C 1
ATOM 1253 O O . TYR A 1 168 ? -7.794 -9.000 -5.225 1.00 92.44 168 TYR A O 1
ATOM 1261 N N . TYR A 1 169 ? -6.085 -7.937 -4.212 1.00 93.94 169 TYR A N 1
ATOM 1262 C CA . TYR A 1 169 ? -6.013 -6.794 -5.118 1.00 93.94 169 TYR A CA 1
ATOM 1263 C C . TYR A 1 169 ? -4.548 -6.450 -5.352 1.00 93.94 169 TYR A C 1
ATOM 1265 O O . TYR A 1 169 ? -3.737 -6.605 -4.432 1.00 93.94 169 TYR A O 1
ATOM 1273 N N . SER A 1 170 ? -4.236 -5.898 -6.520 1.00 94.56 170 SER A N 1
ATOM 1274 C CA . SER A 1 170 ? -2.927 -5.305 -6.781 1.00 94.56 170 SER A CA 1
ATOM 1275 C C . SER A 1 170 ? -3.027 -4.011 -7.579 1.00 94.56 170 SER A C 1
ATOM 1277 O O . SER A 1 170 ? -3.982 -3.774 -8.322 1.00 94.56 170 SER A O 1
ATOM 1279 N N . PHE A 1 171 ? -2.024 -3.156 -7.410 1.00 95.88 171 PHE A N 1
ATOM 1280 C CA . PHE A 1 171 ? -1.719 -2.080 -8.339 1.00 95.88 171 PHE A CA 1
ATOM 1281 C C . PHE A 1 171 ? -0.202 -1.905 -8.443 1.00 95.88 171 PHE A C 1
ATOM 1283 O O . PHE A 1 171 ? 0.520 -2.255 -7.511 1.00 95.88 171 PHE A O 1
ATOM 1290 N N . SER A 1 172 ? 0.277 -1.380 -9.569 1.00 96.00 172 SER A N 1
ATOM 1291 C CA . SER A 1 172 ? 1.706 -1.151 -9.817 1.00 96.00 172 SER A CA 1
ATOM 1292 C C . SER A 1 172 ? 1.936 -0.041 -10.851 1.00 96.00 172 SER A C 1
ATOM 1294 O O . SER A 1 172 ? 0.984 0.499 -11.430 1.00 96.00 172 SER A O 1
ATOM 1296 N N . GLY A 1 173 ? 3.200 0.328 -11.043 1.00 94.06 173 GLY A N 1
ATOM 1297 C CA . GLY A 1 173 ? 3.651 1.373 -11.947 1.00 94.06 173 GLY A CA 1
ATOM 1298 C C . GLY A 1 173 ? 4.612 0.870 -13.024 1.00 94.06 173 GLY A C 1
ATOM 1299 O O . GLY A 1 173 ? 5.096 -0.257 -12.985 1.00 94.06 173 GLY A O 1
ATOM 1300 N N . VAL A 1 174 ? 4.858 1.723 -14.017 1.00 94.88 174 VAL A N 1
ATOM 1301 C CA . VAL A 1 174 ? 5.784 1.469 -15.137 1.00 94.88 174 VAL A CA 1
ATOM 1302 C C . VAL A 1 174 ? 6.694 2.662 -15.451 1.00 94.88 174 VAL A C 1
ATOM 1304 O O . VAL A 1 174 ? 7.364 2.671 -16.479 1.00 94.88 174 VAL A O 1
ATOM 1307 N N . GLY A 1 175 ? 6.658 3.724 -14.640 1.00 87.56 175 GLY A N 1
ATOM 1308 C CA . GLY A 1 175 ? 7.414 4.946 -14.918 1.00 87.56 175 GLY A CA 1
ATOM 1309 C C . GLY A 1 175 ? 8.673 4.987 -14.078 1.00 87.56 175 GLY A C 1
ATOM 1310 O O . GLY A 1 175 ? 8.548 5.246 -12.899 1.00 87.56 175 GLY A O 1
ATOM 1311 N N . GLN A 1 176 ? 9.860 4.769 -14.646 1.00 89.31 176 GLN A N 1
ATOM 1312 C CA . GLN A 1 176 ? 11.104 4.750 -13.859 1.00 89.31 176 GLN A CA 1
ATOM 1313 C C . GLN A 1 176 ? 11.632 6.155 -13.527 1.00 89.31 176 GLN A C 1
ATOM 1315 O O . GLN A 1 176 ? 12.259 6.340 -12.491 1.00 89.31 176 GLN A O 1
ATOM 1320 N N . ILE A 1 177 ? 11.352 7.136 -14.396 1.00 88.06 177 ILE A N 1
ATOM 1321 C CA . ILE A 1 177 ? 11.613 8.563 -14.162 1.00 88.06 177 ILE A CA 1
ATOM 1322 C C . ILE A 1 177 ? 10.276 9.306 -14.185 1.00 88.06 177 ILE A C 1
ATOM 1324 O O . ILE A 1 177 ? 9.581 9.373 -15.206 1.00 88.06 177 ILE A O 1
ATOM 1328 N N . THR A 1 178 ? 9.908 9.866 -13.048 1.00 91.12 178 THR A N 1
ATOM 1329 C CA . THR A 1 178 ? 8.645 10.530 -12.752 1.00 91.12 178 THR A CA 1
ATOM 1330 C C . THR A 1 178 ? 8.843 11.962 -12.264 1.00 91.12 178 THR A C 1
ATOM 1332 O O . THR A 1 178 ? 8.034 12.825 -12.625 1.00 91.12 178 THR A O 1
ATOM 1335 N N . ASN A 1 179 ? 9.924 12.250 -11.542 1.00 90.62 179 ASN A N 1
ATOM 1336 C CA . ASN A 1 179 ? 10.279 13.562 -11.027 1.00 90.62 179 ASN A CA 1
ATOM 1337 C C . ASN A 1 179 ? 11.799 13.811 -11.091 1.00 90.62 179 ASN A C 1
ATOM 1339 O O . ASN A 1 179 ? 12.579 13.222 -10.354 1.00 90.62 179 ASN A O 1
ATOM 1343 N N . GLY A 1 180 ? 12.237 14.767 -11.920 1.00 86.31 180 GLY A N 1
ATOM 1344 C CA . GLY A 1 180 ? 13.669 15.044 -12.120 1.00 86.31 180 GLY A CA 1
ATOM 1345 C C . GLY A 1 180 ? 14.430 15.566 -10.889 1.00 86.31 180 GLY A C 1
ATOM 1346 O O . GLY A 1 180 ? 15.660 15.618 -10.931 1.00 86.31 180 GLY A O 1
ATOM 1347 N N . LEU A 1 181 ? 13.727 15.961 -9.820 1.00 89.62 181 LEU A N 1
ATOM 1348 C CA . LEU A 1 181 ? 14.324 16.383 -8.547 1.00 89.62 181 LEU A CA 1
ATOM 1349 C C . LEU A 1 181 ? 14.464 15.235 -7.540 1.00 89.62 181 LEU A C 1
ATOM 1351 O O . LEU A 1 181 ? 15.155 15.407 -6.536 1.00 89.62 181 LEU A O 1
ATOM 1355 N N . ASP A 1 182 ? 13.815 14.094 -7.779 1.00 88.88 182 ASP A N 1
ATOM 1356 C CA . ASP A 1 182 ? 13.952 12.924 -6.924 1.00 88.88 182 ASP A CA 1
ATOM 1357 C C . ASP A 1 182 ? 15.211 12.140 -7.343 1.00 88.88 182 ASP A C 1
ATOM 1359 O O . ASP A 1 182 ? 15.294 11.639 -8.466 1.00 88.88 182 ASP A O 1
ATOM 1363 N N . PRO A 1 183 ? 16.239 12.029 -6.481 1.00 88.44 183 PRO A N 1
ATOM 1364 C CA . PRO A 1 183 ? 17.460 11.308 -6.829 1.00 88.44 183 PRO A CA 1
ATOM 1365 C C . PRO A 1 183 ? 17.227 9.803 -7.027 1.00 88.44 183 PRO A C 1
ATOM 1367 O O . PRO A 1 183 ? 18.030 9.145 -7.694 1.00 88.44 183 PRO A O 1
ATOM 1370 N N . SER A 1 184 ? 16.158 9.242 -6.453 1.00 89.19 184 SER A N 1
ATOM 1371 C CA . SER A 1 184 ? 15.854 7.818 -6.574 1.00 89.19 184 SER A CA 1
ATOM 1372 C C . SER A 1 184 ? 15.402 7.422 -7.979 1.00 89.19 184 SER A C 1
ATOM 1374 O O . SER A 1 184 ? 15.686 6.300 -8.397 1.00 89.19 184 SER A O 1
ATOM 1376 N N . ASP A 1 185 ? 14.830 8.349 -8.749 1.00 92.44 185 ASP A N 1
ATOM 1377 C CA . ASP A 1 185 ? 14.442 8.141 -10.147 1.00 92.44 185 ASP A CA 1
ATOM 1378 C C . ASP A 1 185 ? 15.614 7.687 -11.014 1.00 92.44 185 ASP A C 1
ATOM 1380 O O . ASP A 1 185 ? 15.494 6.756 -11.805 1.00 92.44 185 ASP A O 1
ATOM 1384 N N . TYR A 1 186 ? 16.781 8.313 -10.854 1.00 91.75 186 TYR A N 1
ATOM 1385 C CA . TYR A 1 186 ? 17.964 7.974 -11.648 1.00 91.75 186 TYR A CA 1
ATOM 1386 C C . TYR A 1 186 ? 18.488 6.574 -11.311 1.00 91.75 186 TYR A C 1
ATOM 1388 O O . TYR A 1 186 ? 18.927 5.834 -12.198 1.00 91.75 186 TYR A O 1
ATOM 1396 N N . LEU A 1 187 ? 18.406 6.182 -10.036 1.00 91.56 187 LEU A N 1
ATOM 1397 C CA . LEU A 1 187 ? 18.759 4.834 -9.602 1.00 91.56 187 LEU A CA 1
ATOM 1398 C C . LEU A 1 187 ? 17.769 3.803 -10.163 1.00 91.56 187 LEU A C 1
ATOM 1400 O O . LEU A 1 187 ? 18.198 2.808 -10.743 1.00 91.56 187 LEU A O 1
ATOM 1404 N N . LEU A 1 188 ? 16.466 4.063 -10.042 1.00 93.00 188 LEU A N 1
ATOM 1405 C CA . LEU A 1 188 ? 15.401 3.166 -10.500 1.00 93.00 188 LEU A CA 1
ATOM 1406 C C . LEU A 1 188 ? 15.355 3.041 -12.028 1.00 93.00 188 LEU A C 1
ATOM 1408 O O . LEU A 1 188 ? 15.103 1.959 -12.554 1.00 93.00 188 LEU A O 1
ATOM 1412 N N . ALA A 1 189 ? 15.672 4.111 -12.756 1.00 92.12 189 ALA A N 1
ATOM 1413 C CA . ALA A 1 189 ? 15.870 4.063 -14.200 1.00 92.12 189 ALA A CA 1
ATOM 1414 C C . ALA A 1 189 ? 17.045 3.161 -14.584 1.00 92.12 189 ALA A C 1
ATOM 1416 O O . ALA A 1 189 ? 16.943 2.386 -15.534 1.00 92.12 189 ALA A O 1
ATOM 1417 N N . THR A 1 190 ? 18.139 3.223 -13.820 1.00 93.12 190 THR A N 1
ATOM 1418 C CA . THR A 1 190 ? 19.327 2.394 -14.056 1.00 93.12 190 THR A CA 1
ATOM 1419 C C . THR A 1 190 ? 19.028 0.919 -13.803 1.00 93.12 190 THR A C 1
ATOM 1421 O O . THR A 1 190 ? 19.367 0.077 -14.631 1.00 93.12 190 THR A O 1
ATOM 1424 N N . THR A 1 191 ? 18.356 0.582 -12.698 1.00 92.12 191 THR A N 1
ATOM 1425 C CA . THR A 1 191 ? 17.972 -0.810 -12.415 1.00 92.12 191 THR A CA 1
ATOM 1426 C C . THR A 1 191 ? 16.908 -1.321 -13.384 1.00 92.12 191 THR A C 1
ATOM 1428 O O . THR A 1 191 ? 16.947 -2.488 -13.775 1.00 92.12 191 THR A O 1
ATOM 1431 N N . GLY A 1 192 ? 16.023 -0.440 -13.857 1.00 92.56 192 GLY A N 1
ATOM 1432 C CA . GLY A 1 192 ? 15.017 -0.736 -14.876 1.00 92.56 192 GLY A CA 1
ATOM 1433 C C . GLY A 1 192 ? 15.591 -1.271 -16.196 1.00 92.56 192 GLY A C 1
ATOM 1434 O O . GLY A 1 192 ? 14.900 -1.999 -16.908 1.00 92.56 192 GLY A O 1
ATOM 1435 N N . LEU A 1 193 ? 16.863 -0.989 -16.511 1.00 91.69 193 LEU A N 1
ATOM 1436 C CA . LEU A 1 193 ? 17.545 -1.518 -17.701 1.00 91.69 193 LEU A CA 1
ATOM 1437 C C . LEU A 1 193 ? 17.656 -3.050 -17.695 1.00 91.69 193 LEU A C 1
ATOM 1439 O O . LEU A 1 193 ? 17.655 -3.669 -18.760 1.00 91.69 193 LEU A O 1
ATOM 1443 N N . ALA A 1 194 ? 17.702 -3.675 -16.513 1.00 92.56 194 ALA A N 1
ATOM 1444 C CA . ALA A 1 194 ? 17.788 -5.130 -16.376 1.00 92.56 194 ALA A CA 1
ATOM 1445 C C . ALA A 1 194 ? 16.536 -5.861 -16.896 1.00 92.56 194 ALA A C 1
ATOM 1447 O O . ALA A 1 194 ? 16.596 -7.053 -17.187 1.00 92.56 194 ALA A O 1
ATOM 1448 N N . PHE A 1 195 ? 15.419 -5.148 -17.055 1.00 92.12 195 PHE A N 1
ATOM 1449 C CA . PHE A 1 195 ? 14.155 -5.689 -17.554 1.00 92.12 195 PHE A CA 1
ATOM 1450 C C . PHE A 1 195 ? 14.082 -5.765 -19.087 1.00 92.12 195 PHE A C 1
ATOM 1452 O O . PHE A 1 195 ? 13.046 -6.139 -19.626 1.00 92.12 195 PHE A O 1
ATOM 1459 N N . ALA A 1 196 ? 15.153 -5.401 -19.806 1.00 92.06 196 ALA A N 1
ATOM 1460 C CA . ALA A 1 196 ? 15.266 -5.557 -21.262 1.00 92.06 196 ALA A CA 1
ATOM 1461 C C . ALA A 1 196 ? 14.068 -4.990 -22.063 1.00 92.06 196 ALA A C 1
ATOM 1463 O O . ALA A 1 196 ? 13.657 -5.549 -23.078 1.00 92.06 196 ALA A O 1
ATOM 1464 N N . GLY A 1 197 ? 13.504 -3.867 -21.601 1.00 90.25 197 GLY A N 1
ATOM 1465 C CA . GLY A 1 197 ? 12.363 -3.193 -22.232 1.00 90.25 197 GLY A CA 1
ATOM 1466 C C . GLY A 1 197 ? 10.979 -3.648 -21.750 1.00 90.25 197 GLY A C 1
ATOM 1467 O O . GLY A 1 197 ? 9.983 -3.061 -22.172 1.00 90.25 197 GLY A O 1
ATOM 1468 N N . GLU A 1 198 ? 10.882 -4.635 -20.853 1.00 93.81 198 GLU A N 1
ATOM 1469 C CA . GLU A 1 198 ? 9.616 -4.979 -20.198 1.00 93.81 198 GLU A CA 1
ATOM 1470 C C . GLU A 1 198 ? 9.121 -3.798 -19.332 1.00 93.81 198 GLU A C 1
ATOM 1472 O O . GLU A 1 198 ? 9.917 -3.228 -18.580 1.00 93.81 198 GLU A O 1
ATOM 1477 N N . PRO A 1 199 ? 7.825 -3.424 -19.378 1.00 96.38 199 PRO A N 1
ATOM 1478 C CA . PRO A 1 199 ? 7.271 -2.394 -18.497 1.00 96.38 199 PRO A CA 1
ATOM 1479 C C . PRO A 1 199 ? 7.506 -2.708 -17.010 1.00 96.38 199 PRO A C 1
ATOM 1481 O O . PRO A 1 199 ? 7.111 -3.769 -16.521 1.00 96.38 199 PRO A O 1
ATOM 1484 N N . ASN A 1 200 ? 8.133 -1.781 -16.281 1.00 96.69 200 ASN A N 1
ATOM 1485 C CA . ASN A 1 200 ? 8.554 -1.973 -14.890 1.00 96.69 200 ASN A CA 1
ATOM 1486 C C . ASN A 1 200 ? 8.633 -0.648 -14.121 1.00 96.69 200 ASN A C 1
ATOM 1488 O O . ASN A 1 200 ? 8.792 0.413 -14.720 1.00 96.69 200 ASN A O 1
ATOM 1492 N N . ASP A 1 201 ? 8.572 -0.715 -12.796 1.00 96.12 201 ASP A N 1
ATOM 1493 C CA . ASP A 1 201 ? 8.680 0.445 -11.901 1.00 96.12 201 ASP A CA 1
ATOM 1494 C C . ASP A 1 201 ? 10.130 0.775 -11.475 1.00 96.12 201 ASP A C 1
ATOM 1496 O O . ASP A 1 201 ? 10.356 1.594 -10.583 1.00 96.12 201 ASP A O 1
ATOM 1500 N N . GLY A 1 202 ? 11.117 0.131 -12.103 1.00 95.31 202 GLY A N 1
ATOM 1501 C CA . GLY A 1 202 ? 12.537 0.180 -11.763 1.00 95.31 202 GLY A CA 1
ATOM 1502 C C . GLY A 1 202 ? 13.024 -1.041 -10.981 1.00 95.31 202 GLY A C 1
ATOM 1503 O O . GLY A 1 202 ? 14.211 -1.353 -11.052 1.00 95.31 202 GLY A O 1
ATOM 1504 N N . LEU A 1 203 ? 12.148 -1.770 -10.275 1.00 94.62 203 LEU A N 1
ATOM 1505 C CA . LEU A 1 203 ? 12.526 -2.952 -9.478 1.00 94.62 203 LEU A CA 1
ATOM 1506 C C . LEU A 1 203 ? 11.588 -4.149 -9.644 1.00 94.62 203 LEU A C 1
ATOM 1508 O O . LEU A 1 203 ? 11.992 -5.281 -9.381 1.00 94.62 203 LEU A O 1
ATOM 1512 N N . VAL A 1 204 ? 10.348 -3.918 -10.063 1.00 94.38 204 VAL A N 1
ATOM 1513 C CA . VAL A 1 204 ? 9.329 -4.942 -10.273 1.00 94.38 204 VAL A CA 1
ATOM 1514 C C . VAL A 1 204 ? 8.661 -4.695 -11.617 1.00 94.38 204 VAL A C 1
ATOM 1516 O O . VAL A 1 204 ? 8.310 -3.567 -11.970 1.00 94.38 204 VAL A O 1
ATOM 1519 N N . SER A 1 205 ? 8.478 -5.765 -12.386 1.00 95.06 205 SER A N 1
ATOM 1520 C CA . SER A 1 205 ? 7.780 -5.658 -13.659 1.00 95.06 205 SER A CA 1
ATOM 1521 C C . SER A 1 205 ? 6.266 -5.591 -13.472 1.00 95.06 205 SER A C 1
ATOM 1523 O O . SER A 1 205 ? 5.707 -6.201 -12.557 1.00 95.06 205 SER A O 1
ATOM 1525 N N . SER A 1 206 ? 5.579 -4.915 -14.389 1.00 93.69 206 SER A N 1
ATOM 1526 C CA . SER A 1 206 ? 4.115 -4.835 -14.397 1.00 93.69 206 SER A CA 1
ATOM 1527 C C . SER A 1 206 ? 3.477 -6.231 -14.348 1.00 93.69 206 SER A C 1
ATOM 1529 O O . SER A 1 206 ? 2.621 -6.503 -13.504 1.00 93.69 206 SER A O 1
ATOM 1531 N N . CYS A 1 207 ? 3.980 -7.165 -15.162 1.00 92.06 207 CYS A N 1
ATOM 1532 C CA . CYS A 1 207 ? 3.493 -8.540 -15.224 1.00 92.06 207 CYS A CA 1
ATOM 1533 C C . CYS A 1 207 ? 3.671 -9.302 -13.899 1.00 92.06 207 CYS A C 1
ATOM 1535 O O . CYS A 1 207 ? 2.753 -9.997 -13.462 1.00 92.06 207 CYS A O 1
ATOM 1537 N N . SER A 1 208 ? 4.832 -9.168 -13.247 1.00 90.81 208 SER A N 1
ATOM 1538 C CA . SER A 1 208 ? 5.131 -9.842 -11.970 1.00 90.81 208 SER A CA 1
ATOM 1539 C C . SER A 1 208 ? 4.347 -9.280 -10.777 1.00 90.81 208 SER A C 1
ATOM 1541 O O . SER A 1 208 ? 4.196 -9.961 -9.762 1.00 90.81 208 SER A O 1
ATOM 1543 N N . SER A 1 209 ? 3.793 -8.070 -10.907 1.00 92.19 209 SER A N 1
ATOM 1544 C CA . SER A 1 209 ? 2.998 -7.410 -9.864 1.00 92.19 209 SER A CA 1
ATOM 1545 C C . SER A 1 209 ? 1.539 -7.891 -9.765 1.00 92.19 209 SER A C 1
ATOM 1547 O O . SER A 1 209 ? 0.831 -7.550 -8.810 1.00 92.19 209 SER A O 1
ATOM 1549 N N . ARG A 1 210 ? 1.049 -8.656 -10.752 1.00 92.50 210 ARG A N 1
ATOM 1550 C CA . ARG A 1 210 ? -0.369 -9.038 -10.853 1.00 92.50 210 ARG A CA 1
ATOM 1551 C C . ARG A 1 210 ? -0.766 -10.033 -9.765 1.00 92.50 210 ARG A C 1
ATOM 1553 O O . ARG A 1 210 ? -0.191 -11.114 -9.656 1.00 92.50 210 ARG A O 1
ATOM 1560 N N . LEU A 1 211 ? -1.785 -9.673 -8.985 1.00 90.81 211 LEU A N 1
ATOM 1561 C CA . LEU A 1 211 ? -2.350 -10.514 -7.935 1.00 90.81 211 LEU A CA 1
ATOM 1562 C C . LEU A 1 211 ? -3.830 -10.194 -7.714 1.00 90.81 211 LEU A C 1
ATOM 1564 O O . LEU A 1 211 ? -4.184 -9.046 -7.445 1.00 90.81 211 LEU A O 1
ATOM 1568 N N . GLY A 1 212 ? -4.677 -11.224 -7.732 1.00 91.38 212 GLY A N 1
ATOM 1569 C CA . GLY A 1 212 ? -6.123 -11.064 -7.611 1.00 91.38 212 GLY A CA 1
ATOM 1570 C C . GLY A 1 212 ? -6.696 -10.022 -8.575 1.00 91.38 212 GLY A C 1
ATOM 1571 O O . GLY A 1 212 ? -6.344 -9.986 -9.751 1.00 91.38 212 GLY A O 1
ATOM 1572 N N . TYR A 1 213 ? -7.579 -9.157 -8.071 1.00 92.94 213 TYR A N 1
ATOM 1573 C CA . TYR A 1 213 ? -8.143 -8.066 -8.859 1.00 92.94 213 TYR A CA 1
ATOM 1574 C C . TYR A 1 213 ? -7.078 -6.992 -9.133 1.00 92.94 213 TYR A C 1
ATOM 1576 O O . TYR A 1 213 ? -6.749 -6.178 -8.261 1.00 92.94 213 TYR A O 1
ATOM 1584 N N . VAL A 1 214 ? -6.546 -6.980 -10.356 1.00 94.12 214 VAL A N 1
ATOM 1585 C CA . VAL A 1 214 ? -5.568 -5.983 -10.803 1.00 94.12 214 VAL A CA 1
ATOM 1586 C C . VAL A 1 214 ? -6.294 -4.663 -11.053 1.00 94.12 214 VAL A C 1
ATOM 1588 O O . VAL A 1 214 ? -6.972 -4.486 -12.060 1.00 94.12 214 VAL A O 1
ATOM 1591 N N . ILE A 1 215 ? -6.158 -3.717 -10.123 1.00 95.19 215 ILE A N 1
ATOM 1592 C CA . ILE A 1 215 ? -6.786 -2.392 -10.217 1.00 95.19 215 ILE A CA 1
ATOM 1593 C C . ILE A 1 215 ? -6.215 -1.649 -11.420 1.00 95.19 215 ILE A C 1
ATOM 1595 O O . ILE A 1 215 ? -6.967 -1.074 -12.204 1.00 95.19 215 ILE A O 1
ATOM 1599 N N . ARG A 1 216 ? -4.880 -1.628 -11.503 1.00 95.19 216 ARG A N 1
ATOM 1600 C CA . ARG A 1 216 ? -4.079 -1.076 -12.597 1.00 95.19 216 ARG A CA 1
ATOM 1601 C C . ARG A 1 216 ? -2.599 -1.344 -12.327 1.00 95.19 216 ARG A C 1
ATOM 1603 O O . ARG A 1 216 ? -2.133 -1.109 -11.218 1.00 95.19 216 ARG A O 1
ATOM 1610 N N . ASP A 1 217 ? -1.855 -1.773 -13.332 1.00 95.06 217 ASP A N 1
ATOM 1611 C CA . ASP A 1 217 ? -0.435 -2.150 -13.248 1.00 95.06 217 ASP A CA 1
ATOM 1612 C C . ASP A 1 217 ? 0.475 -1.284 -14.137 1.00 95.06 217 ASP A C 1
ATOM 1614 O O . ASP A 1 217 ? 1.636 -1.616 -14.363 1.00 95.06 217 ASP A O 1
ATOM 1618 N N . ASN A 1 218 ? -0.059 -0.174 -14.653 1.00 95.62 218 ASN A N 1
ATOM 1619 C CA . ASN A 1 218 ? 0.627 0.761 -15.542 1.00 95.62 218 ASN A CA 1
ATOM 1620 C C . ASN A 1 218 ? 0.420 2.229 -15.123 1.00 95.62 218 ASN A C 1
ATOM 1622 O O . ASN A 1 218 ? 0.223 3.116 -15.964 1.00 95.62 218 ASN A O 1
ATOM 1626 N N . TYR A 1 219 ? 0.408 2.510 -13.817 1.00 95.88 219 TYR A N 1
ATOM 1627 C CA . TYR A 1 219 ? 0.526 3.894 -13.359 1.00 95.88 219 TYR A CA 1
ATOM 1628 C C . TYR A 1 219 ? 1.881 4.475 -13.779 1.00 95.88 219 TYR A C 1
ATOM 1630 O O . TYR A 1 219 ? 2.891 3.774 -13.811 1.00 95.88 219 TYR A O 1
ATOM 1638 N N . LYS A 1 220 ? 1.933 5.777 -14.074 1.00 95.00 220 LYS A N 1
ATOM 1639 C CA . LYS A 1 220 ? 3.211 6.475 -14.242 1.00 95.00 220 LYS A CA 1
ATOM 1640 C C . LYS A 1 220 ? 3.780 6.788 -12.855 1.00 95.00 220 LYS A C 1
ATOM 1642 O O . LYS A 1 220 ? 3.643 7.899 -12.357 1.00 95.00 220 LYS A O 1
ATOM 1647 N N . MET A 1 221 ? 4.325 5.752 -12.235 1.00 95.19 221 MET A N 1
ATOM 1648 C CA . MET A 1 221 ? 4.916 5.727 -10.903 1.00 95.19 221 MET A CA 1
ATOM 1649 C C . MET A 1 221 ? 6.127 4.799 -10.944 1.00 95.19 221 MET A C 1
ATOM 1651 O O . MET A 1 221 ? 6.037 3.730 -11.560 1.00 95.19 221 MET A O 1
ATOM 1655 N N . ASN A 1 222 ? 7.213 5.199 -10.292 1.00 94.69 222 ASN A N 1
ATOM 1656 C CA . ASN A 1 222 ? 8.333 4.312 -10.006 1.00 94.69 222 ASN A CA 1
ATOM 1657 C C . ASN A 1 222 ? 8.058 3.517 -8.714 1.00 94.69 222 ASN A C 1
ATOM 1659 O O . ASN A 1 222 ? 7.008 3.657 -8.073 1.00 94.69 222 ASN A O 1
ATOM 1663 N N . HIS A 1 223 ? 8.994 2.654 -8.327 1.00 96.75 223 HIS A N 1
ATOM 1664 C CA . HIS A 1 223 ? 8.829 1.784 -7.168 1.00 96.75 223 HIS A CA 1
ATOM 1665 C C . HIS A 1 223 ? 8.605 2.564 -5.860 1.00 96.75 223 HIS A C 1
ATOM 1667 O O . HIS A 1 223 ? 7.763 2.185 -5.043 1.00 96.75 223 HIS A O 1
ATOM 1673 N N . LEU A 1 224 ? 9.317 3.679 -5.659 1.00 95.00 224 LEU A N 1
ATOM 1674 C CA . LEU A 1 224 ? 9.234 4.493 -4.442 1.00 95.00 224 LEU A CA 1
ATOM 1675 C C . LEU A 1 224 ? 8.044 5.461 -4.449 1.00 95.00 224 LEU A C 1
ATOM 1677 O O . LEU A 1 224 ? 7.423 5.659 -3.398 1.00 95.00 224 LEU A O 1
ATOM 1681 N N . ASP A 1 225 ? 7.625 5.937 -5.623 1.00 94.94 225 ASP A N 1
ATOM 1682 C CA . ASP A 1 225 ? 6.391 6.709 -5.785 1.00 94.94 225 ASP A CA 1
ATOM 1683 C C . ASP A 1 225 ? 5.193 5.956 -5.196 1.00 94.94 225 ASP A C 1
ATOM 1685 O O . ASP A 1 225 ? 4.295 6.552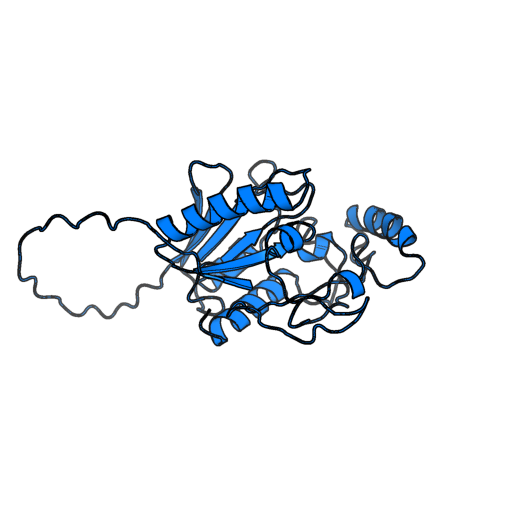 -4.607 1.00 94.94 225 ASP A O 1
ATOM 1689 N N . SER A 1 226 ? 5.171 4.623 -5.300 1.00 94.75 226 SER A N 1
ATOM 1690 C CA . SER A 1 226 ? 4.069 3.785 -4.805 1.00 94.75 226 SER A CA 1
ATOM 1691 C C . SER A 1 226 ? 3.843 3.832 -3.294 1.00 94.75 226 SER A C 1
ATOM 1693 O O . SER A 1 226 ? 2.755 3.496 -2.821 1.00 94.75 226 SER A O 1
ATOM 1695 N N . VAL A 1 227 ? 4.821 4.322 -2.537 1.00 95.31 227 VAL A N 1
ATOM 1696 C CA . VAL A 1 227 ? 4.708 4.608 -1.101 1.00 95.31 227 VAL A CA 1
ATOM 1697 C C . VAL A 1 227 ? 4.862 6.100 -0.799 1.00 95.31 227 VAL A C 1
ATOM 1699 O O . VAL A 1 227 ? 5.106 6.488 0.343 1.00 95.31 227 VAL A O 1
ATOM 1702 N N . ASN A 1 228 ? 4.638 6.937 -1.820 1.00 96.75 228 ASN A N 1
ATOM 1703 C CA . ASN A 1 228 ? 4.736 8.394 -1.797 1.00 96.75 228 ASN A CA 1
ATOM 1704 C C . ASN A 1 228 ? 6.144 8.901 -1.428 1.00 96.75 228 ASN A C 1
ATOM 1706 O O . ASN A 1 228 ? 6.284 9.963 -0.818 1.00 96.75 228 ASN A O 1
ATOM 1710 N N . GLN A 1 229 ? 7.178 8.128 -1.758 1.00 94.00 229 GLN A N 1
ATOM 1711 C CA . GLN A 1 229 ? 8.581 8.510 -1.614 1.00 94.00 229 GLN A CA 1
ATOM 1712 C C . GLN A 1 229 ? 9.143 9.008 -2.958 1.00 94.00 229 GLN A C 1
ATOM 1714 O O . GLN A 1 229 ? 8.625 8.608 -3.991 1.00 94.00 229 GLN A O 1
ATOM 1719 N N . VAL A 1 230 ? 10.175 9.856 -2.956 1.00 91.94 230 VAL A N 1
ATOM 1720 C CA . VAL A 1 230 ? 10.833 10.438 -1.769 1.00 91.94 230 VAL A CA 1
ATOM 1721 C C . VAL A 1 230 ? 10.112 11.711 -1.327 1.00 91.94 230 VAL A C 1
ATOM 1723 O O . VAL A 1 230 ? 9.911 12.631 -2.111 1.00 91.94 230 VAL A O 1
ATOM 1726 N N . VAL A 1 231 ? 9.683 11.773 -0.059 1.00 92.69 231 VAL A N 1
ATOM 1727 C CA . VAL A 1 231 ? 8.979 12.932 0.545 1.00 92.69 231 VAL A CA 1
ATOM 1728 C C . VAL A 1 231 ? 7.825 13.517 -0.301 1.00 92.69 231 VAL A C 1
ATOM 1730 O O . VAL A 1 231 ? 7.497 14.700 -0.207 1.00 92.69 231 VAL A O 1
ATOM 1733 N N . GLY A 1 232 ? 7.154 12.682 -1.099 1.00 91.94 232 GLY A N 1
ATOM 1734 C CA . GLY A 1 232 ? 6.033 13.061 -1.962 1.00 91.94 232 GLY A CA 1
ATOM 1735 C C . GLY A 1 232 ? 6.407 13.626 -3.336 1.00 91.94 232 GLY A C 1
ATOM 1736 O O . GLY A 1 232 ? 5.507 14.080 -4.050 1.00 91.94 232 GLY A O 1
ATOM 1737 N N . LEU A 1 233 ? 7.686 13.598 -3.722 1.00 91.75 233 LEU A N 1
ATOM 1738 C CA . LEU A 1 233 ? 8.160 13.990 -5.052 1.00 91.75 233 LEU A CA 1
ATOM 1739 C C . LEU A 1 233 ? 7.794 12.925 -6.090 1.00 91.75 233 LEU A C 1
ATOM 1741 O O . LEU A 1 233 ? 8.594 12.084 -6.449 1.00 91.75 233 LEU A O 1
ATOM 1745 N N . THR A 1 234 ? 6.559 12.990 -6.577 1.00 93.06 234 THR A N 1
ATOM 1746 C CA . THR A 1 234 ? 5.982 11.992 -7.493 1.00 93.06 234 THR A CA 1
ATOM 1747 C C . THR A 1 234 ? 5.692 12.600 -8.869 1.00 93.06 234 THR A C 1
ATOM 1749 O O . THR A 1 234 ? 5.872 13.808 -9.076 1.00 93.06 234 THR A O 1
ATOM 1752 N N . ALA A 1 235 ? 5.240 11.782 -9.829 1.00 89.75 235 ALA A N 1
ATOM 1753 C CA . ALA A 1 235 ? 4.921 12.225 -11.190 1.00 89.75 235 ALA A CA 1
ATOM 1754 C C . ALA A 1 235 ? 3.897 13.377 -11.240 1.00 89.75 235 ALA A C 1
ATOM 1756 O O . ALA A 1 235 ? 2.764 13.261 -10.763 1.00 89.75 235 ALA A O 1
ATOM 1757 N N . TRP A 1 236 ? 4.248 14.469 -11.927 1.00 87.19 236 TRP A N 1
ATOM 1758 C CA . TRP A 1 236 ? 3.334 15.598 -12.124 1.00 87.19 236 TRP A CA 1
ATOM 1759 C C . TRP A 1 236 ? 2.126 15.223 -12.999 1.00 87.19 236 TRP A C 1
ATOM 1761 O O . TRP A 1 236 ? 2.257 14.545 -14.022 1.00 87.19 236 TRP A O 1
ATOM 1771 N N . GLY A 1 237 ? 0.935 15.678 -12.595 1.00 88.00 237 GLY A N 1
ATOM 1772 C CA . GLY A 1 237 ? -0.323 15.431 -13.310 1.00 88.00 237 GLY A CA 1
ATOM 1773 C C . GLY A 1 237 ? -0.836 13.987 -13.233 1.00 88.00 237 GLY A C 1
ATOM 1774 O O . GLY A 1 237 ? -1.785 13.642 -13.934 1.00 88.00 237 GLY A O 1
ATOM 1775 N N . GLN A 1 238 ? -0.222 13.134 -12.409 1.00 90.38 238 GLN A N 1
ATOM 1776 C CA . GLN A 1 238 ? -0.671 11.764 -12.158 1.00 90.38 238 GLN A CA 1
ATOM 1777 C C . GLN A 1 238 ? -1.433 11.664 -10.827 1.00 90.38 238 GLN A C 1
ATOM 1779 O O . GLN A 1 238 ? -1.316 12.556 -9.981 1.00 90.38 238 GLN A O 1
ATOM 1784 N N . PRO A 1 239 ? -2.233 10.599 -10.615 1.00 89.81 239 PRO A N 1
ATOM 1785 C CA . PRO A 1 239 ? -2.889 10.368 -9.334 1.00 89.81 239 PRO A CA 1
ATOM 1786 C C . PRO A 1 239 ? -1.881 10.348 -8.181 1.00 89.81 239 PRO A C 1
ATOM 1788 O O . PRO A 1 239 ? -0.880 9.638 -8.237 1.00 89.81 239 PRO A O 1
ATOM 1791 N N . ASN A 1 240 ? -2.161 11.109 -7.120 1.00 94.00 240 ASN A N 1
ATOM 1792 C CA . ASN A 1 240 ? -1.318 11.111 -5.930 1.00 94.00 240 ASN A CA 1
ATOM 1793 C C . ASN A 1 240 ? -1.342 9.716 -5.274 1.00 94.00 240 ASN A C 1
ATOM 1795 O O . ASN A 1 240 ? -2.432 9.197 -5.032 1.00 94.00 240 ASN A O 1
ATOM 1799 N N . PRO A 1 241 ? -0.201 9.126 -4.888 1.00 94.94 241 PRO A N 1
ATOM 1800 C CA . PRO A 1 241 ? -0.195 7.804 -4.266 1.00 94.94 241 PRO A CA 1
ATOM 1801 C C . PRO A 1 241 ? -1.108 7.712 -3.039 1.00 94.94 241 PRO A C 1
ATOM 1803 O O . PRO A 1 241 ? -1.837 6.737 -2.894 1.00 94.94 241 PRO A O 1
ATOM 1806 N N . LYS A 1 242 ? -1.203 8.761 -2.207 1.00 96.31 242 LYS A N 1
ATOM 1807 C CA . LYS A 1 242 ? -2.142 8.785 -1.071 1.00 96.31 242 LYS A CA 1
ATOM 1808 C C . LYS A 1 242 ? -3.592 8.590 -1.515 1.00 96.31 242 LYS A C 1
ATOM 1810 O O . LYS A 1 242 ? -4.327 7.885 -0.828 1.00 96.31 242 LYS A O 1
ATOM 1815 N N . SER A 1 243 ? -4.001 9.160 -2.654 1.00 95.56 243 SER A N 1
ATOM 1816 C CA . SER A 1 243 ? -5.365 8.981 -3.163 1.00 95.56 243 SER A CA 1
ATOM 1817 C C . SER A 1 243 ? -5.615 7.562 -3.675 1.00 95.56 243 SER A C 1
ATOM 1819 O O . SER A 1 243 ? -6.735 7.066 -3.547 1.00 95.56 243 SER A O 1
ATOM 1821 N N . LEU A 1 244 ? -4.589 6.868 -4.182 1.00 96.00 244 LEU A N 1
ATOM 1822 C CA . LEU A 1 244 ? -4.697 5.452 -4.547 1.00 96.00 244 LEU A CA 1
ATOM 1823 C C . LEU A 1 244 ? -4.988 4.586 -3.315 1.00 96.00 244 LEU A C 1
ATOM 1825 O O . LEU A 1 244 ? -5.900 3.758 -3.353 1.00 96.00 244 LEU A O 1
ATOM 1829 N N . TYR A 1 245 ? -4.286 4.826 -2.201 1.00 97.75 245 TYR A N 1
ATOM 1830 C CA . TYR A 1 245 ? -4.536 4.117 -0.940 1.00 97.75 245 TYR A CA 1
ATOM 1831 C C . TYR A 1 245 ? -5.913 4.444 -0.370 1.00 97.75 245 TYR A C 1
ATOM 1833 O O . TYR A 1 245 ? -6.650 3.523 -0.026 1.00 97.75 245 TYR A O 1
ATOM 1841 N N . THR A 1 246 ? -6.306 5.722 -0.297 1.00 97.38 246 THR A N 1
ATOM 1842 C CA . THR A 1 246 ? -7.632 6.079 0.237 1.00 97.38 246 THR A CA 1
ATOM 1843 C C . THR A 1 246 ? -8.755 5.507 -0.625 1.00 97.38 246 THR A C 1
ATOM 1845 O O . THR A 1 246 ? -9.722 4.980 -0.086 1.00 97.38 246 THR A O 1
ATOM 1848 N N . THR A 1 247 ? -8.603 5.518 -1.953 1.00 97.56 247 THR A N 1
ATOM 1849 C CA . THR A 1 247 ? -9.579 4.922 -2.881 1.00 97.56 247 THR A CA 1
ATOM 1850 C C . THR A 1 247 ? -9.663 3.407 -2.706 1.00 97.56 247 THR A C 1
ATOM 1852 O O . THR A 1 247 ? -10.757 2.846 -2.682 1.00 97.56 247 THR A O 1
ATOM 1855 N N . GLN A 1 248 ? -8.526 2.723 -2.545 1.00 97.50 248 GLN A N 1
ATOM 1856 C CA . GLN A 1 248 ? -8.522 1.285 -2.279 1.00 97.50 248 GLN A CA 1
ATOM 1857 C C . GLN A 1 248 ? -9.161 0.957 -0.927 1.00 97.50 248 GLN A C 1
ATOM 1859 O O . GLN A 1 248 ? -9.935 0.011 -0.836 1.00 97.50 248 GLN A O 1
ATOM 1864 N N . VAL A 1 249 ? -8.873 1.719 0.126 1.00 97.81 249 VAL A N 1
ATOM 1865 C CA . VAL A 1 249 ? -9.482 1.483 1.441 1.00 97.81 249 VAL A CA 1
ATOM 1866 C C . VAL A 1 249 ? -10.985 1.787 1.410 1.00 97.81 249 VAL A C 1
ATOM 1868 O O . VAL A 1 249 ? -11.762 1.037 1.993 1.00 97.81 249 VAL A O 1
ATOM 1871 N N . ASN A 1 250 ? -11.429 2.784 0.637 1.00 97.94 250 ASN A N 1
ATOM 1872 C CA . ASN A 1 250 ? -12.854 2.994 0.376 1.00 97.94 250 ASN A CA 1
ATOM 1873 C C . ASN A 1 250 ? -13.499 1.805 -0.360 1.00 97.94 250 ASN A C 1
ATOM 1875 O O . ASN A 1 250 ? -14.613 1.410 -0.024 1.00 97.94 250 ASN A O 1
ATOM 1879 N N . ARG A 1 251 ? -12.792 1.185 -1.314 1.00 97.25 251 ARG A N 1
ATOM 1880 C CA . ARG A 1 251 ? -13.248 -0.054 -1.967 1.00 97.25 251 ARG A CA 1
ATOM 1881 C C . ARG A 1 251 ? -13.444 -1.178 -0.948 1.00 97.25 251 ARG A C 1
ATOM 1883 O O . ARG A 1 251 ? -14.503 -1.790 -0.946 1.00 97.25 251 ARG A O 1
ATOM 1890 N N . LEU A 1 252 ? -12.482 -1.389 -0.044 1.00 96.69 252 LEU A N 1
ATOM 1891 C CA . LEU A 1 252 ? -12.602 -2.386 1.030 1.00 96.69 252 LEU A CA 1
ATOM 1892 C C . LEU A 1 252 ? -13.804 -2.099 1.941 1.00 96.69 252 LEU A C 1
ATOM 1894 O O . LEU A 1 252 ? -14.595 -3.001 2.209 1.00 96.69 252 LEU A O 1
ATOM 1898 N N . LYS A 1 253 ? -14.002 -0.834 2.329 1.00 96.25 253 LYS A N 1
ATOM 1899 C CA . LYS A 1 253 ? -15.168 -0.405 3.113 1.00 96.25 253 LYS A CA 1
ATOM 1900 C C . LYS A 1 253 ? -16.483 -0.770 2.418 1.00 96.25 253 LYS A C 1
ATOM 1902 O O . LYS A 1 253 ? -17.382 -1.314 3.054 1.00 96.25 253 LYS A O 1
ATOM 1907 N N . ASN A 1 254 ? -16.603 -0.486 1.120 1.00 96.88 254 ASN A N 1
ATOM 1908 C CA . ASN A 1 254 ? -17.823 -0.768 0.352 1.00 96.88 254 ASN A CA 1
ATOM 1909 C C . ASN A 1 254 ? -18.086 -2.275 0.192 1.00 96.88 254 ASN A C 1
ATOM 1911 O O . ASN A 1 254 ? -19.210 -2.681 -0.087 1.00 96.88 254 ASN A O 1
ATOM 1915 N N . GLU A 1 255 ? -17.075 -3.107 0.432 1.00 94.44 255 GLU A N 1
ATOM 1916 C CA . GLU A 1 255 ? -17.189 -4.562 0.504 1.00 94.44 255 GLU A CA 1
ATOM 1917 C C . GLU A 1 255 ? -17.419 -5.084 1.934 1.00 94.44 255 GLU A C 1
ATOM 1919 O O . GLU A 1 255 ? -17.394 -6.291 2.174 1.00 94.44 255 GLU A O 1
ATOM 1924 N N . SER A 1 256 ? -17.688 -4.189 2.892 1.00 94.00 256 SER A N 1
ATOM 1925 C CA . SER A 1 256 ? -17.859 -4.510 4.317 1.00 94.00 256 SER A CA 1
ATOM 1926 C C . SER A 1 256 ? -16.626 -5.162 4.956 1.00 94.00 256 SER A C 1
ATOM 1928 O O . SER A 1 256 ? -16.755 -5.990 5.870 1.00 94.00 256 SER A O 1
ATOM 1930 N N . LEU A 1 257 ? -15.441 -4.786 4.466 1.00 90.94 257 LEU A N 1
ATOM 1931 C CA . LEU A 1 257 ? -14.132 -5.161 4.997 1.00 90.94 257 LEU A CA 1
ATOM 1932 C C . LEU A 1 257 ? -13.518 -4.020 5.803 1.00 90.94 257 LEU A C 1
ATOM 1934 O O . LEU A 1 257 ? -13.936 -2.851 5.678 1.00 90.94 257 LEU A O 1
#

Mean predicted aligned error: 8.52 Å

Radius of gyration: 19.75 Å; Cα contacts (8 Å, |Δi|>4): 541; chains: 1; bounding box: 50×36×63 Å

Solvent-accessible surface area (backbone atoms only — not comparable to full-atom values): 13937 Å² total; per-residue (Å²): 61,45,49,79,59,90,77,90,67,81,76,81,78,80,79,88,76,81,96,72,95,70,88,76,76,86,73,89,65,83,74,65,63,60,5,31,31,28,45,26,76,54,100,85,52,65,45,81,75,47,74,36,72,29,90,42,66,61,20,44,35,77,29,42,38,34,40,30,49,26,68,76,36,56,60,58,49,96,87,74,47,43,52,54,37,67,34,59,61,55,30,15,44,15,32,16,43,33,36,37,48,54,52,68,36,81,71,61,49,70,64,34,22,53,50,44,52,54,51,52,53,49,51,27,64,77,70,70,34,66,38,39,31,47,47,42,40,72,52,17,43,56,28,73,39,88,77,60,43,60,36,94,46,91,64,38,73,32,87,41,40,56,43,97,88,26,46,37,62,25,68,40,19,39,20,23,72,44,32,98,83,38,73,63,27,62,54,24,41,58,50,34,58,78,50,77,82,54,60,22,9,17,84,51,41,28,48,79,53,50,28,12,46,61,77,45,43,70,41,67,24,22,62,50,25,70,32,20,26,67,93,57,50,45,32,80,97,48,85,54,43,53,56,54,52,40,52,50,37,28,52,38,28,77,69,72,47